Protein AF-0000000086062824 (afdb_homodimer)

InterPro domains:
  IPR055945 Protein of unknown function DUF7523 [PF24367] (2-162)

Radius of gyration: 19.92 Å; Cα contacts (8 Å, |Δi|>4): 754; chains: 2; bounding box: 46×58×42 Å

Foldseek 3Di:
DDLLVVLVVLCVVPVVSVLCLLQVNDPLLVVLVVSCVVVVRDDDSVVSSVSSNVVSVVDHHKFWAAFDKDKDKQAAKDKDAADPVQDPPFPDDDPRITIGNHHQKMKIKIFGRDDPQLQVLLQVQCVVVPWHFPDWDDDDRMTMTITGNVCRVVSRVSSNVSNHTTIDDD/DDLLVVLVVLCVVPVVSVLCLLQVNDPLLVVLVVSCVVVVRDDDSVVSSVSSNVVSVVDHHKFWAAFDKDKDKQAAKDKDAADPVQDPPFPDDDPRITIGNHHQKMKIKIFGRDDPQLQVLLQVQCVVVPWDFPDWDDDDRMTMTITGNVCRVVSRVSSNVSNHTTIDDD

Nearest PDB structures (foldseek):
  3ab2-assembly2_E  TM=5.284E-01  e=1.595E-04  Corynebacterium glutamicum
  3ab2-assembly3_K  TM=5.763E-01  e=4.963E-04  Corynebacterium glutamicum
  3ab4-assembly2_E  TM=5.889E-01  e=4.148E-04  Corynebacterium glutamicum
  3ab2-assembly1_C  TM=5.237E-01  e=3.267E-04  Corynebacterium glutamicum
  3ab4-assembly3_K  TM=5.888E-01  e=1.370E-03  Corynebacterium glutamicum

Structure (mmCIF, N/CA/C/O backbone):
data_AF-0000000086062824-model_v1
#
loop_
_entity.id
_entity.type
_entity.pdbx_description
1 polymer 'Uncharacterized protein'
#
loop_
_atom_site.group_PDB
_atom_site.id
_atom_site.type_symbol
_atom_site.label_atom_id
_atom_site.label_alt_id
_atom_site.label_comp_id
_atom_site.label_asym_id
_atom_site.label_entity_id
_atom_site.label_seq_id
_atom_site.pdbx_PDB_ins_code
_atom_site.Cartn_x
_atom_site.Cartn_y
_atom_site.Cartn_z
_atom_site.occupancy
_atom_site.B_iso_or_equiv
_atom_site.auth_seq_id
_atom_site.auth_comp_id
_atom_site.auth_asym_id
_atom_site.auth_atom_id
_atom_site.pdbx_PDB_model_num
ATOM 1 N N . MET A 1 1 ? 24.969 -7.363 -14.797 1 85.12 1 MET A N 1
ATOM 2 C CA . MET A 1 1 ? 24.141 -8.016 -13.781 1 85.12 1 MET A CA 1
ATOM 3 C C . MET A 1 1 ? 23.703 -9.406 -14.242 1 85.12 1 MET A C 1
ATOM 5 O O . MET A 1 1 ? 23.531 -9.641 -15.438 1 85.12 1 MET A O 1
ATOM 9 N N . SER A 1 2 ? 23.812 -10.273 -13.352 1 91.62 2 SER A N 1
ATOM 10 C CA . SER A 1 2 ? 23.375 -11.617 -13.703 1 91.62 2 SER A CA 1
ATOM 11 C C . SER A 1 2 ? 21.859 -11.68 -13.883 1 91.62 2 SER A C 1
ATOM 13 O O . SER A 1 2 ? 21.141 -10.789 -13.43 1 91.62 2 SER A O 1
ATOM 15 N N . LEU A 1 3 ? 21.406 -12.68 -14.633 1 93.06 3 LEU A N 1
ATOM 16 C CA . LEU A 1 3 ? 19.984 -12.859 -14.852 1 93.06 3 LEU A CA 1
ATOM 17 C C . LEU A 1 3 ? 19.25 -13.039 -13.523 1 93.06 3 LEU A C 1
ATOM 19 O O . LEU A 1 3 ? 18.141 -12.523 -13.352 1 93.06 3 LEU A O 1
ATOM 23 N N . ALA A 1 4 ? 19.891 -13.75 -12.625 1 94.56 4 ALA A N 1
ATOM 24 C CA . ALA A 1 4 ? 19.312 -13.945 -11.297 1 94.56 4 ALA A CA 1
ATOM 25 C C . ALA A 1 4 ? 19.141 -12.609 -10.586 1 94.56 4 ALA A C 1
ATOM 27 O O . ALA A 1 4 ? 18.078 -12.352 -10 1 94.56 4 ALA A O 1
ATOM 28 N N . ALA A 1 5 ? 20.141 -11.758 -10.617 1 95.19 5 ALA A N 1
ATOM 29 C CA . ALA A 1 5 ? 20.094 -10.445 -9.977 1 95.19 5 ALA A CA 1
ATOM 30 C C . ALA A 1 5 ? 19.031 -9.562 -10.625 1 95.19 5 ALA A C 1
ATOM 32 O O . ALA A 1 5 ? 18.281 -8.867 -9.93 1 95.19 5 ALA A O 1
ATOM 33 N N . GLU A 1 6 ? 18.938 -9.633 -11.914 1 95.38 6 GLU A N 1
ATOM 34 C CA . GLU A 1 6 ? 17.938 -8.859 -12.641 1 95.38 6 GLU A CA 1
ATOM 35 C C . GLU A 1 6 ? 16.516 -9.328 -12.297 1 95.38 6 GLU A C 1
ATOM 37 O O . GLU A 1 6 ? 15.609 -8.516 -12.164 1 95.38 6 GLU A O 1
ATOM 42 N N . THR A 1 7 ? 16.359 -10.625 -12.234 1 96.62 7 THR A N 1
ATOM 43 C CA . THR A 1 7 ? 15.07 -11.188 -11.875 1 96.62 7 THR A CA 1
ATOM 44 C C . THR A 1 7 ? 14.648 -10.75 -10.477 1 96.62 7 THR A C 1
ATOM 46 O O . THR A 1 7 ? 13.5 -10.367 -10.258 1 96.62 7 THR A O 1
ATOM 49 N N . ARG A 1 8 ? 15.633 -10.727 -9.539 1 96.56 8 ARG A N 1
ATOM 50 C CA . ARG A 1 8 ? 15.344 -10.297 -8.172 1 96.56 8 ARG A CA 1
ATOM 51 C C . ARG A 1 8 ? 14.898 -8.836 -8.141 1 96.56 8 ARG A C 1
ATOM 53 O O . ARG A 1 8 ? 13.93 -8.492 -7.465 1 96.56 8 ARG A O 1
ATOM 60 N N . GLU A 1 9 ? 15.586 -8.062 -8.883 1 95.62 9 GLU A N 1
ATOM 61 C CA . GLU A 1 9 ? 15.242 -6.645 -8.93 1 95.62 9 GLU A CA 1
ATOM 62 C C . GLU A 1 9 ? 13.867 -6.426 -9.547 1 95.62 9 GLU A C 1
ATOM 64 O O . GLU A 1 9 ? 13.102 -5.57 -9.094 1 95.62 9 GLU A O 1
ATOM 69 N N . ALA A 1 10 ? 13.547 -7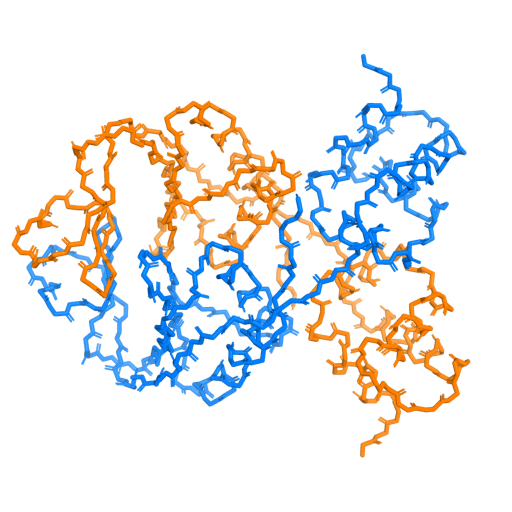.156 -10.562 1 96.25 10 ALA A N 1
ATOM 70 C CA . ALA A 1 10 ? 12.242 -7.059 -11.211 1 96.25 10 ALA A CA 1
ATOM 71 C C . ALA A 1 10 ? 11.117 -7.441 -10.258 1 96.25 10 ALA A C 1
ATOM 73 O O . ALA A 1 10 ? 10.062 -6.805 -10.242 1 96.25 10 ALA A O 1
ATOM 74 N N . VAL A 1 11 ? 11.352 -8.477 -9.469 1 97.44 11 VAL A N 1
ATOM 75 C CA . VAL A 1 11 ? 10.359 -8.922 -8.492 1 97.44 11 VAL A CA 1
ATOM 76 C C . VAL A 1 11 ? 10.172 -7.852 -7.422 1 97.44 11 VAL A C 1
ATOM 78 O O . VAL A 1 11 ? 9.039 -7.5 -7.078 1 97.44 11 VAL A O 1
ATOM 81 N N . LYS A 1 12 ? 11.273 -7.285 -6.91 1 96.31 12 LYS A N 1
ATOM 82 C CA . LYS A 1 12 ? 11.203 -6.281 -5.855 1 96.31 12 LYS A CA 1
ATOM 83 C C . LYS A 1 12 ? 10.453 -5.039 -6.324 1 96.31 12 LYS A C 1
ATOM 85 O O . LYS A 1 12 ? 9.797 -4.367 -5.527 1 96.31 12 LYS A O 1
ATOM 90 N N . ALA A 1 13 ? 10.477 -4.82 -7.609 1 96.38 13 ALA A N 1
ATOM 91 C CA . ALA A 1 13 ? 9.781 -3.67 -8.18 1 96.38 13 ALA A CA 1
ATOM 92 C C . ALA A 1 13 ? 8.289 -3.941 -8.305 1 96.38 13 ALA A C 1
ATOM 94 O O . ALA A 1 13 ? 7.516 -3.051 -8.672 1 96.38 13 ALA A O 1
ATOM 95 N N . ARG A 1 14 ? 7.855 -5.141 -8.039 1 97.25 14 ARG A N 1
ATOM 96 C CA . ARG A 1 14 ? 6.461 -5.566 -8.109 1 97.25 14 ARG A CA 1
ATOM 97 C C . ARG A 1 14 ? 6.027 -6.238 -6.812 1 97.25 14 ARG A C 1
ATOM 99 O O . ARG A 1 14 ? 5.973 -7.465 -6.73 1 97.25 14 ARG A O 1
ATOM 106 N N . PRO A 1 15 ? 5.605 -5.414 -5.859 1 97.19 15 PRO A N 1
ATOM 107 C CA . PRO A 1 15 ? 5.383 -5.918 -4.5 1 97.19 15 PRO A CA 1
ATOM 108 C C . PRO A 1 15 ? 4.406 -7.09 -4.461 1 97.19 15 PRO A C 1
ATOM 110 O O . PRO A 1 15 ? 4.555 -7.996 -3.635 1 97.19 15 PRO A O 1
ATOM 113 N N . PHE A 1 16 ? 3.422 -7.078 -5.312 1 97.81 16 PHE A N 1
ATOM 114 C CA . PHE A 1 16 ? 2.484 -8.195 -5.266 1 97.81 16 PHE A CA 1
ATOM 115 C C . PHE A 1 16 ? 3.18 -9.5 -5.621 1 97.81 16 PHE A C 1
ATOM 117 O O . PHE A 1 16 ? 2.873 -10.547 -5.051 1 97.81 16 PHE A O 1
ATOM 124 N N . LEU A 1 17 ? 4.105 -9.5 -6.594 1 98.31 17 LEU A N 1
ATOM 125 C CA . LEU A 1 17 ? 4.836 -10.703 -6.984 1 98.31 17 LEU A CA 1
ATOM 126 C C . LEU A 1 17 ? 5.789 -11.148 -5.879 1 98.31 17 LEU A C 1
ATOM 128 O O . LEU A 1 17 ? 5.922 -12.344 -5.613 1 98.31 17 LEU A O 1
ATOM 132 N N . PHE A 1 18 ? 6.391 -10.156 -5.23 1 98.38 18 PHE A N 1
ATOM 133 C CA . PHE A 1 18 ? 7.258 -10.406 -4.086 1 98.38 18 PHE A CA 1
ATOM 134 C C . PHE A 1 18 ? 6.504 -11.164 -2.994 1 98.38 18 PHE A C 1
ATOM 136 O O . PHE A 1 18 ? 6.969 -12.203 -2.521 1 98.38 18 PHE A O 1
ATOM 143 N N . ASP A 1 19 ? 5.344 -10.688 -2.635 1 98 19 ASP A N 1
ATOM 144 C CA . ASP A 1 19 ? 4.562 -11.305 -1.57 1 98 19 ASP A CA 1
ATOM 145 C C . ASP A 1 19 ? 3.984 -12.648 -2.02 1 98 19 ASP A C 1
ATOM 147 O O . ASP A 1 19 ? 3.863 -13.578 -1.221 1 98 19 ASP A O 1
ATOM 151 N N . ALA A 1 20 ? 3.607 -12.734 -3.318 1 98.5 20 ALA A N 1
ATOM 152 C CA . ALA A 1 20 ? 3.104 -14 -3.85 1 98.5 20 ALA A CA 1
ATOM 153 C C . ALA A 1 20 ? 4.18 -15.078 -3.809 1 98.5 20 ALA A C 1
ATOM 155 O O . ALA A 1 20 ? 3.889 -16.25 -3.535 1 98.5 20 ALA A O 1
ATOM 156 N N . LEU A 1 21 ? 5.457 -14.688 -4.121 1 98.5 21 LEU A N 1
ATOM 157 C CA . LEU A 1 21 ? 6.57 -15.625 -4 1 98.5 21 LEU A CA 1
ATOM 158 C C . LEU A 1 21 ? 6.738 -16.094 -2.557 1 98.5 21 LEU A C 1
ATOM 160 O O . LEU A 1 21 ? 6.871 -17.281 -2.293 1 98.5 21 LEU A O 1
ATOM 164 N N . ARG A 1 22 ? 6.684 -15.172 -1.648 1 97.69 22 ARG A N 1
ATOM 165 C CA . ARG A 1 22 ? 6.82 -15.5 -0.232 1 97.69 22 ARG A CA 1
ATOM 166 C C . ARG A 1 22 ? 5.73 -16.484 0.209 1 97.69 22 ARG A C 1
ATOM 168 O O . ARG A 1 22 ? 5.977 -17.359 1.041 1 97.69 22 ARG A O 1
ATOM 175 N N . ALA A 1 23 ? 4.516 -16.281 -0.354 1 97.31 23 ALA A N 1
ATOM 176 C CA . ALA A 1 23 ? 3.367 -17.109 0.019 1 97.31 23 ALA A CA 1
ATOM 177 C C . ALA A 1 23 ? 3.424 -18.469 -0.664 1 97.31 23 ALA A C 1
ATOM 179 O O . ALA A 1 23 ? 2.654 -19.375 -0.326 1 97.31 23 ALA A O 1
ATOM 180 N N . GLY A 1 24 ? 4.289 -18.641 -1.692 1 97.62 24 GLY A N 1
ATOM 181 C CA . GLY A 1 24 ? 4.438 -19.906 -2.385 1 97.62 24 GLY A CA 1
ATOM 182 C C . GLY A 1 24 ? 3.295 -20.203 -3.338 1 97.62 24 GLY A C 1
ATOM 183 O O . GLY A 1 24 ? 2.961 -21.359 -3.568 1 97.62 24 GLY A O 1
ATOM 184 N N . VAL A 1 25 ? 2.693 -19.188 -3.881 1 98.31 25 VAL A N 1
ATOM 185 C CA . VAL A 1 25 ? 1.496 -19.422 -4.68 1 98.31 25 VAL A CA 1
ATOM 186 C C . VAL A 1 25 ? 1.78 -19.094 -6.145 1 98.31 25 VAL A C 1
ATOM 188 O O . VAL A 1 25 ? 0.87 -19.109 -6.977 1 98.31 25 VAL A O 1
ATOM 191 N N . VAL A 1 26 ? 3.006 -18.844 -6.566 1 98.75 26 VAL A N 1
ATOM 192 C CA . VAL A 1 26 ? 3.354 -18.391 -7.902 1 98.75 26 VAL A CA 1
ATOM 193 C C . VAL A 1 26 ? 3.588 -19.578 -8.82 1 98.75 26 VAL A C 1
ATOM 195 O O . VAL A 1 26 ? 4.266 -20.531 -8.445 1 98.75 26 VAL A O 1
ATOM 198 N N . ASN A 1 27 ? 2.932 -19.578 -9.969 1 98.75 27 ASN A N 1
ATOM 199 C CA . ASN A 1 27 ? 3.379 -20.359 -11.109 1 98.75 27 ASN A CA 1
ATOM 200 C C . ASN A 1 27 ? 4.617 -19.766 -11.758 1 98.75 27 ASN A C 1
ATOM 202 O O . ASN A 1 27 ? 4.516 -18.797 -12.516 1 98.75 27 ASN A O 1
ATOM 206 N N . HIS A 1 28 ? 5.789 -20.359 -11.508 1 98.5 28 HIS A N 1
ATOM 207 C CA . HIS A 1 28 ? 7.059 -19.734 -11.859 1 98.5 28 HIS A CA 1
ATOM 208 C C . HIS A 1 28 ? 7.199 -19.578 -13.375 1 98.5 28 HIS A C 1
ATOM 210 O O . HIS A 1 28 ? 7.777 -18.609 -13.852 1 98.5 28 HIS A O 1
ATOM 216 N N . SER A 1 29 ? 6.688 -20.547 -14.141 1 98.06 29 SER A N 1
ATOM 217 C CA . SER A 1 29 ? 6.75 -20.438 -15.594 1 98.06 29 SER A CA 1
ATOM 218 C C . SER A 1 29 ? 5.891 -19.281 -16.094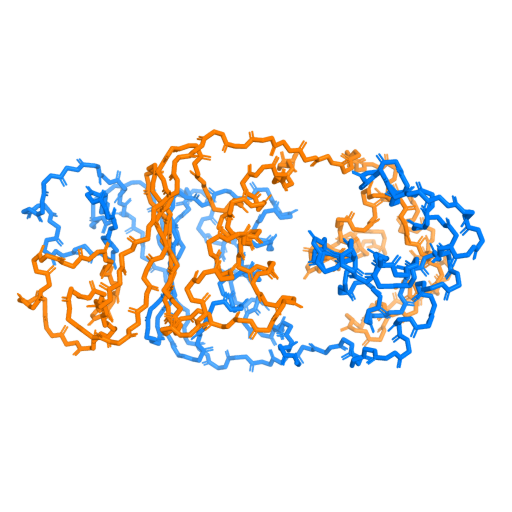 1 98.06 29 SER A C 1
ATOM 220 O O . SER A 1 29 ? 6.324 -18.5 -16.953 1 98.06 29 SER A O 1
ATOM 222 N N . ALA A 1 30 ? 4.695 -19.188 -15.586 1 97.81 30 ALA A N 1
ATOM 223 C CA . ALA A 1 30 ? 3.812 -18.094 -15.969 1 97.81 30 ALA A CA 1
ATOM 224 C C . ALA A 1 30 ? 4.395 -16.75 -15.547 1 97.81 30 ALA A C 1
ATOM 226 O O . ALA A 1 30 ? 4.324 -15.766 -16.297 1 97.81 30 ALA A O 1
ATOM 227 N N . ALA A 1 31 ? 4.969 -16.703 -14.352 1 98.12 31 ALA A N 1
ATOM 228 C CA . ALA A 1 31 ? 5.574 -15.477 -13.836 1 98.12 31 ALA A CA 1
ATOM 229 C C . ALA A 1 31 ? 6.758 -15.047 -14.695 1 98.12 31 ALA A C 1
ATOM 231 O O . ALA A 1 31 ? 6.949 -13.852 -14.945 1 98.12 31 ALA A O 1
ATOM 232 N N . ALA A 1 32 ? 7.539 -16 -15.117 1 98 32 ALA A N 1
ATOM 233 C CA . ALA A 1 32 ? 8.664 -15.688 -16 1 98 32 ALA A CA 1
ATOM 234 C C . ALA A 1 32 ? 8.188 -15.023 -17.281 1 98 32 ALA A C 1
ATOM 236 O O . ALA A 1 32 ? 8.703 -13.977 -17.688 1 98 32 ALA A O 1
ATOM 237 N N . ALA A 1 33 ? 7.18 -15.625 -17.922 1 97 33 ALA A N 1
ATOM 238 C CA . ALA A 1 33 ? 6.621 -15.062 -19.141 1 97 33 ALA A CA 1
ATOM 239 C C . ALA A 1 33 ? 6.07 -13.664 -18.906 1 97 33 ALA A C 1
ATOM 241 O O . ALA A 1 33 ? 6.297 -12.758 -19.719 1 97 33 ALA A O 1
ATOM 242 N N . TRP A 1 34 ? 5.438 -13.508 -17.828 1 96.25 34 TRP A N 1
ATOM 243 C CA . TRP A 1 34 ? 4.84 -12.227 -17.469 1 96.25 34 TRP A CA 1
ATOM 244 C C . TRP A 1 34 ? 5.914 -11.164 -17.281 1 96.25 34 TRP A C 1
ATOM 246 O O . TRP A 1 34 ? 5.777 -10.031 -17.75 1 96.25 34 TRP A O 1
ATOM 256 N N . LEU A 1 35 ? 6.973 -11.508 -16.578 1 96.19 35 LEU A N 1
ATOM 257 C CA . LEU A 1 35 ? 8.055 -10.578 -16.281 1 96.19 35 LEU A CA 1
ATOM 258 C C . LEU A 1 35 ? 8.766 -10.156 -17.562 1 96.19 35 LEU A C 1
ATOM 260 O O . LEU A 1 35 ? 9.18 -9 -17.703 1 96.19 35 LEU A O 1
ATOM 264 N N . VAL A 1 36 ? 8.961 -11.094 -18.422 1 94.88 36 VAL A N 1
ATOM 265 C CA . VAL A 1 36 ? 9.602 -10.758 -19.688 1 94.88 36 VAL A CA 1
ATOM 266 C C . VAL A 1 36 ? 8.789 -9.688 -20.422 1 94.88 36 VAL A C 1
ATOM 268 O O . VAL A 1 36 ? 9.352 -8.727 -20.938 1 94.88 36 VAL A O 1
ATOM 271 N N . ASP A 1 37 ? 7.531 -9.828 -20.422 1 91.56 37 ASP A N 1
ATOM 272 C CA . ASP A 1 37 ? 6.652 -8.875 -21.094 1 91.56 37 ASP A CA 1
ATOM 273 C C . ASP A 1 37 ? 6.578 -7.555 -20.328 1 91.56 37 ASP A C 1
ATOM 275 O O . ASP A 1 37 ? 6.637 -6.48 -20.938 1 91.56 37 ASP A O 1
ATOM 279 N N . ASP A 1 38 ? 6.551 -7.598 -19.031 1 89 38 ASP A N 1
ATOM 280 C CA . ASP A 1 38 ? 6.301 -6.43 -18.188 1 89 38 ASP A CA 1
ATOM 281 C C . ASP A 1 38 ? 7.59 -5.648 -17.938 1 89 38 ASP A C 1
ATOM 283 O O . ASP A 1 38 ? 7.578 -4.414 -17.922 1 89 38 ASP A O 1
ATOM 287 N N . ALA A 1 39 ? 8.602 -6.301 -17.609 1 85.31 39 ALA A N 1
ATOM 288 C CA . ALA A 1 39 ? 9.844 -5.656 -17.188 1 85.31 39 ALA A CA 1
ATOM 289 C C . ALA A 1 39 ? 10.883 -5.695 -18.312 1 85.31 39 ALA A C 1
ATOM 291 O O . ALA A 1 39 ? 12.008 -5.234 -18.141 1 85.31 39 ALA A O 1
ATOM 292 N N . ASP A 1 40 ? 10.562 -6.238 -19.406 1 83.25 40 ASP A N 1
ATOM 293 C CA . ASP A 1 40 ? 11.484 -6.379 -20.531 1 83.25 40 ASP A CA 1
ATOM 294 C C . ASP A 1 40 ? 12.758 -7.098 -20.109 1 83.25 40 ASP A C 1
ATOM 296 O O . ASP A 1 40 ? 13.867 -6.633 -20.406 1 83.25 40 ASP A O 1
ATOM 300 N N . LEU A 1 41 ? 12.469 -8.086 -19.266 1 87.44 41 LEU A N 1
ATOM 301 C CA . LEU A 1 41 ? 13.602 -8.906 -18.844 1 87.44 41 LEU A CA 1
ATOM 302 C C . LEU A 1 41 ? 14.148 -9.711 -20.031 1 87.44 41 LEU A C 1
ATOM 304 O O . LEU A 1 41 ? 13.375 -10.266 -20.812 1 87.44 41 LEU A O 1
ATOM 308 N N . GLY A 1 42 ? 15.359 -9.617 -20.328 1 82.19 42 GLY A N 1
ATOM 309 C CA . GLY A 1 42 ? 16 -10.453 -21.328 1 82.19 42 GLY A CA 1
ATOM 310 C C . GLY A 1 42 ? 16.344 -11.844 -20.828 1 82.19 42 GLY A C 1
ATOM 311 O O . GLY A 1 42 ? 16.359 -12.086 -19.609 1 82.19 42 GLY A O 1
ATOM 312 N N . GLY A 1 43 ? 16.328 -12.797 -21.812 1 80.88 43 GLY A N 1
ATOM 313 C CA . GLY A 1 43 ? 16.797 -14.117 -21.422 1 80.88 43 GLY A CA 1
ATOM 314 C C . GLY A 1 43 ? 15.773 -15.211 -21.688 1 80.88 43 GLY A C 1
ATOM 315 O O . GLY A 1 43 ? 14.664 -14.938 -22.141 1 80.88 43 GLY A O 1
ATOM 316 N N . ASP A 1 44 ? 16.219 -16.375 -21.344 1 92.19 44 ASP A N 1
ATOM 317 C CA . ASP A 1 44 ? 15.469 -17.609 -21.5 1 92.19 44 ASP A CA 1
ATOM 318 C C . ASP A 1 44 ? 14.422 -17.766 -20.406 1 92.19 44 ASP A C 1
ATOM 320 O O . ASP A 1 44 ? 14.719 -17.578 -19.219 1 92.19 44 ASP A O 1
ATOM 324 N N . LEU A 1 45 ? 13.141 -18.078 -20.781 1 95.44 45 LEU A N 1
ATOM 325 C CA . LEU A 1 45 ? 12.031 -18.219 -19.844 1 95.44 45 LEU A CA 1
ATOM 326 C C . LEU A 1 45 ? 12.359 -19.25 -18.766 1 95.44 45 LEU A C 1
ATOM 328 O O . LEU A 1 45 ? 12.031 -19.047 -17.594 1 95.44 45 LEU A O 1
ATOM 332 N N . ASP A 1 46 ? 13.016 -20.25 -19.156 1 96.69 46 ASP A N 1
ATOM 333 C CA . ASP A 1 46 ? 13.344 -21.312 -18.203 1 96.69 46 ASP A CA 1
ATOM 334 C C . ASP A 1 46 ? 14.352 -20.812 -17.172 1 96.69 46 ASP A C 1
ATOM 336 O O . ASP A 1 46 ? 14.281 -21.188 -16 1 96.69 46 ASP A O 1
ATOM 340 N N . ALA A 1 47 ? 15.266 -20.031 -17.609 1 96.69 47 ALA A N 1
ATOM 341 C CA . ALA A 1 47 ? 16.266 -19.484 -16.703 1 96.69 47 ALA A CA 1
ATOM 342 C C . ALA A 1 47 ? 15.633 -18.5 -15.719 1 96.69 47 ALA A C 1
ATOM 344 O O . ALA A 1 47 ? 15.977 -18.5 -14.531 1 96.69 47 ALA A O 1
ATOM 345 N N . ILE A 1 48 ? 14.719 -17.719 -16.234 1 97.62 48 ILE A N 1
ATOM 346 C CA . ILE A 1 48 ? 14.016 -16.781 -15.367 1 97.62 48 ILE A CA 1
ATOM 347 C C . ILE A 1 48 ? 13.156 -17.547 -14.359 1 97.62 48 ILE A C 1
ATOM 349 O O . ILE A 1 48 ? 13.148 -17.203 -13.172 1 97.62 48 ILE A O 1
ATOM 353 N N . ALA A 1 49 ? 12.461 -18.562 -14.812 1 98.25 49 ALA A N 1
ATOM 354 C CA . ALA A 1 49 ? 11.648 -19.375 -13.914 1 98.25 49 ALA A CA 1
ATOM 355 C C . ALA A 1 49 ? 12.508 -20.016 -12.828 1 98.25 49 ALA A C 1
ATOM 357 O O . ALA A 1 49 ? 12.117 -20.062 -11.656 1 98.25 49 ALA A O 1
ATOM 358 N N . THR A 1 50 ? 13.664 -20.5 -13.195 1 97.75 50 THR A N 1
ATOM 359 C CA . THR A 1 50 ? 14.594 -21.094 -12.234 1 97.75 50 THR A CA 1
ATOM 360 C C . THR A 1 50 ? 15.062 -20.047 -11.227 1 97.75 50 THR A C 1
ATOM 362 O O . THR A 1 50 ? 15.141 -20.312 -10.031 1 97.75 50 THR A O 1
ATOM 365 N N . ALA A 1 51 ? 15.344 -18.859 -11.758 1 97.69 51 ALA A N 1
ATOM 366 C CA . ALA A 1 51 ? 15.758 -17.766 -10.883 1 97.69 51 ALA A CA 1
ATOM 367 C C . ALA A 1 51 ? 14.648 -17.406 -9.898 1 97.69 51 ALA A C 1
ATOM 369 O O . ALA A 1 51 ? 14.922 -17.156 -8.719 1 97.69 51 ALA A O 1
ATOM 370 N N . LEU A 1 52 ? 13.422 -17.438 -10.312 1 98.5 52 LEU A N 1
ATOM 371 C CA . LEU A 1 52 ? 12.281 -17.156 -9.445 1 98.5 52 LEU A CA 1
ATOM 372 C C . LEU A 1 52 ? 12.148 -18.219 -8.359 1 98.5 52 LEU A C 1
ATOM 374 O O . LEU A 1 52 ? 11.914 -17.891 -7.195 1 98.5 52 LEU A O 1
ATOM 378 N N . ARG A 1 53 ? 12.297 -19.438 -8.727 1 98.12 53 ARG A N 1
ATOM 379 C CA . ARG A 1 53 ? 12.219 -20.531 -7.762 1 98.12 53 ARG A CA 1
ATOM 380 C C . ARG A 1 53 ? 13.289 -20.406 -6.688 1 98.12 53 ARG A C 1
ATOM 382 O O . ARG A 1 53 ? 13.008 -20.531 -5.496 1 98.12 53 ARG A O 1
ATOM 389 N N . ARG A 1 54 ? 14.469 -20.094 -7.109 1 98 54 ARG A N 1
ATOM 390 C CA . ARG A 1 54 ? 15.578 -19.922 -6.172 1 98 54 ARG A CA 1
ATOM 391 C C . ARG A 1 54 ? 15.352 -18.719 -5.27 1 98 54 ARG A C 1
ATOM 393 O O . ARG A 1 54 ? 15.633 -18.781 -4.07 1 98 54 ARG A O 1
ATOM 400 N N . PHE A 1 55 ? 14.875 -17.719 -5.859 1 98.31 55 PHE A N 1
ATOM 401 C CA . PHE A 1 55 ? 14.625 -16.531 -5.059 1 98.31 55 PHE A CA 1
ATOM 402 C C . PHE A 1 55 ? 13.57 -16.797 -3.996 1 98.31 55 PHE A C 1
ATOM 404 O O . PHE A 1 55 ? 13.711 -16.375 -2.85 1 98.31 55 PHE A O 1
ATOM 411 N N . ARG A 1 56 ? 12.547 -17.5 -4.395 1 98 56 ARG A N 1
ATOM 412 C CA . ARG A 1 56 ? 11.492 -17.859 -3.451 1 98 56 ARG A CA 1
ATOM 413 C C . ARG A 1 56 ? 12.07 -18.562 -2.227 1 98 56 ARG A C 1
ATOM 415 O O . ARG A 1 56 ? 11.68 -18.281 -1.095 1 98 56 ARG A O 1
ATOM 422 N N . GLU A 1 57 ? 12.992 -19.375 -2.4 1 96.94 57 GLU A N 1
ATOM 423 C CA . GLU A 1 57 ? 13.602 -20.141 -1.318 1 96.94 57 GLU A CA 1
ATOM 424 C C . GLU A 1 57 ? 14.391 -19.234 -0.373 1 96.94 57 GLU A C 1
ATOM 426 O O . GLU A 1 57 ? 14.586 -19.578 0.795 1 96.94 57 GLU A O 1
ATOM 431 N N . ASP A 1 58 ? 14.852 -18.141 -0.887 1 96.12 58 ASP A N 1
ATOM 432 C CA . ASP A 1 58 ? 15.656 -17.203 -0.097 1 96.12 58 ASP A CA 1
ATOM 433 C C . ASP A 1 58 ? 14.773 -16.25 0.693 1 96.12 58 ASP A C 1
ATOM 435 O O . ASP A 1 58 ? 15.25 -15.555 1.593 1 96.12 58 ASP A O 1
ATOM 439 N N . LEU A 1 59 ? 13.516 -16.188 0.435 1 96.69 59 LEU A N 1
ATOM 440 C CA . LEU A 1 59 ? 12.625 -15.219 1.059 1 96.69 59 LEU A CA 1
ATOM 441 C C . LEU A 1 59 ? 11.984 -15.789 2.322 1 96.69 59 LEU A C 1
ATOM 443 O O . LEU A 1 59 ? 11.672 -16.984 2.375 1 96.69 59 LEU A O 1
ATOM 447 N N . PRO A 1 60 ? 11.836 -14.883 3.34 1 94.62 60 PRO A N 1
ATOM 448 C CA . PRO A 1 60 ? 11.047 -15.344 4.484 1 94.62 60 PRO A CA 1
ATOM 449 C C . PRO A 1 60 ? 9.602 -15.664 4.113 1 94.62 60 PRO A C 1
ATOM 451 O O . PRO A 1 60 ? 9.008 -14.977 3.275 1 94.62 60 PRO A O 1
ATOM 454 N N . THR A 1 61 ? 9.031 -16.656 4.762 1 94.31 61 THR A N 1
ATOM 455 C CA . THR A 1 61 ? 7.641 -17.031 4.516 1 94.31 61 THR A CA 1
ATOM 456 C C . THR A 1 61 ? 6.699 -15.867 4.793 1 94.31 61 THR A C 1
ATOM 458 O O . THR A 1 61 ? 6.891 -15.125 5.766 1 94.31 61 THR A O 1
ATOM 461 N N . TYR A 1 62 ? 5.672 -15.758 3.98 1 95.25 62 TYR A N 1
ATOM 462 C CA . TYR A 1 62 ? 4.656 -14.734 4.188 1 95.25 62 TYR A CA 1
ATOM 463 C C . TYR A 1 62 ? 3.924 -14.945 5.504 1 95.25 62 TYR A C 1
ATOM 465 O O . TYR A 1 62 ? 3.506 -16.062 5.816 1 95.25 62 TYR A O 1
ATOM 473 N N . ALA A 1 63 ? 3.885 -13.914 6.262 1 94.06 63 ALA A N 1
ATOM 474 C CA . ALA A 1 63 ? 3.158 -13.945 7.531 1 94.06 63 ALA A CA 1
ATOM 475 C C . ALA A 1 63 ? 2.51 -12.594 7.82 1 94.06 63 ALA A C 1
ATOM 477 O O . ALA A 1 63 ? 2.936 -11.562 7.289 1 94.06 63 ALA A O 1
ATOM 478 N N . THR A 1 64 ? 1.46 -12.672 8.547 1 93.31 64 THR A N 1
ATOM 479 C CA . THR A 1 64 ? 0.791 -11.461 9.008 1 93.31 64 THR A CA 1
ATOM 480 C C . THR A 1 64 ? 0.782 -11.391 10.539 1 93.31 64 THR A C 1
ATOM 482 O O . THR A 1 64 ? 0.947 -12.414 11.203 1 93.31 64 THR A O 1
ATOM 485 N N . ALA A 1 65 ? 0.728 -10.219 10.992 1 93.5 65 ALA A N 1
ATOM 486 C CA . ALA A 1 65 ? 0.619 -9.992 12.438 1 93.5 65 ALA A CA 1
ATOM 487 C C . ALA A 1 65 ? -0.462 -8.961 12.75 1 93.5 65 ALA A C 1
ATOM 489 O O . ALA A 1 65 ? -0.777 -8.109 11.914 1 93.5 65 ALA A O 1
ATOM 490 N N . GLU A 1 66 ? -0.997 -9.156 13.984 1 95.88 66 GLU A N 1
ATOM 491 C CA . GLU A 1 66 ? -1.951 -8.172 14.484 1 95.88 66 GLU A CA 1
ATOM 492 C C . GLU A 1 66 ? -1.244 -6.898 14.938 1 95.88 66 GLU A C 1
ATOM 494 O O . GLU A 1 66 ? -0.179 -6.961 15.562 1 95.88 66 GLU A O 1
ATOM 499 N N . ARG A 1 67 ? -1.796 -5.812 14.609 1 96.69 67 ARG A N 1
ATOM 500 C CA . ARG A 1 67 ? -1.347 -4.508 15.078 1 96.69 67 ARG A CA 1
ATOM 501 C C . ARG A 1 67 ? -2.35 -3.902 16.062 1 96.69 67 ARG A C 1
ATOM 503 O O . ARG A 1 67 ? -3.402 -3.408 15.648 1 96.69 67 ARG A O 1
ATOM 510 N N . PRO A 1 68 ? -2.01 -3.949 17.297 1 97.81 68 PRO A N 1
ATOM 511 C CA . PRO A 1 68 ? -2.93 -3.352 18.266 1 97.81 68 PRO A CA 1
ATOM 512 C C . PRO A 1 68 ? -3.143 -1.856 18.031 1 97.81 68 PRO A C 1
ATOM 514 O O . PRO A 1 68 ? -2.205 -1.066 18.172 1 97.81 68 PRO A O 1
ATOM 517 N N . ALA A 1 69 ? -4.324 -1.504 17.688 1 98.06 69 ALA A N 1
ATOM 518 C CA . ALA A 1 69 ? -4.711 -0.117 17.438 1 98.06 69 ALA A CA 1
ATOM 519 C C . ALA A 1 69 ? -6.215 0.075 17.641 1 98.06 69 ALA A C 1
ATOM 521 O O . ALA A 1 69 ? -6.996 -0.854 17.422 1 98.06 69 ALA A O 1
ATOM 522 N N . SER A 1 70 ? -6.578 1.238 18.094 1 98.12 70 SER A N 1
ATOM 523 C CA . SER A 1 70 ? -7.98 1.627 18.188 1 98.12 70 SER A CA 1
ATOM 524 C C . SER A 1 70 ? -8.43 2.371 16.938 1 98.12 70 SER A C 1
ATOM 526 O O . SER A 1 70 ? -7.711 3.236 16.438 1 98.12 70 SER A O 1
ATOM 528 N N . VAL A 1 71 ? -9.609 2.01 16.406 1 98.44 71 VAL A N 1
ATOM 529 C CA . VAL A 1 71 ? -10.125 2.623 15.188 1 98.44 71 VAL A CA 1
ATOM 530 C C . VAL A 1 71 ? -11.383 3.428 15.5 1 98.44 71 VAL A C 1
ATOM 532 O O . VAL A 1 71 ? -12.266 2.957 16.219 1 98.44 71 VAL A O 1
ATOM 535 N N . SER A 1 72 ? -11.414 4.609 15.008 1 97.62 72 SER A N 1
ATOM 536 C CA . SER A 1 72 ? -12.586 5.465 15.172 1 97.62 72 SER A CA 1
ATOM 537 C C . SER A 1 72 ? -12.953 6.156 13.867 1 97.62 72 SER A C 1
ATOM 539 O O . SER A 1 72 ? -12.164 6.16 12.914 1 97.62 72 SER A O 1
ATOM 541 N N . MET A 1 73 ? -14.133 6.617 13.836 1 97.19 73 MET A N 1
ATOM 542 C CA . MET A 1 73 ? -14.633 7.32 12.656 1 97.19 73 MET A CA 1
ATOM 543 C C . MET A 1 73 ? -15.039 8.75 13 1 97.19 73 MET A C 1
ATOM 545 O O . MET A 1 73 ? -15.609 9 14.062 1 97.19 73 MET A O 1
ATOM 549 N N . ARG A 1 74 ? -14.648 9.641 12.188 1 95.62 74 ARG A N 1
ATOM 550 C CA . ARG A 1 74 ? -15.078 11.031 12.258 1 95.62 74 ARG A CA 1
ATOM 551 C C . ARG A 1 74 ? -15.805 11.445 10.984 1 95.62 74 ARG A C 1
ATOM 553 O O . ARG A 1 74 ? -15.18 11.672 9.953 1 95.62 74 ARG A O 1
ATOM 560 N N . SER A 1 75 ? -17.109 11.617 11.102 1 95.81 75 SER A N 1
ATOM 561 C CA . SER A 1 75 ? -17.906 12.023 9.945 1 95.81 75 SER A CA 1
ATOM 562 C C . SER A 1 75 ? -17.922 13.539 9.789 1 95.81 75 SER A C 1
ATOM 564 O O . SER A 1 75 ? -17.641 14.273 10.734 1 95.81 75 SER A O 1
ATOM 566 N N . GLY A 1 76 ? -18.188 13.984 8.633 1 95.69 76 GLY A N 1
ATOM 567 C CA . GLY A 1 76 ? -18.375 15.406 8.375 1 95.69 76 GLY A CA 1
ATOM 568 C C . GLY A 1 76 ? -17.062 16.141 8.188 1 95.69 76 GLY A C 1
ATOM 569 O O . GLY A 1 76 ? -16.938 17.312 8.586 1 95.69 76 GLY A O 1
ATOM 570 N N . VAL A 1 77 ? -16.094 15.398 7.699 1 95.94 77 VAL A N 1
ATOM 571 C CA . VAL A 1 77 ? -14.82 16.062 7.422 1 95.94 77 VAL A CA 1
ATOM 572 C C . VAL A 1 77 ? -14.75 16.438 5.941 1 95.94 77 VAL A C 1
ATOM 574 O O . VAL A 1 77 ? -15.547 15.961 5.133 1 95.94 77 VAL A O 1
ATOM 577 N N . GLY A 1 78 ? -13.867 17.344 5.633 1 95 78 GLY A N 1
ATOM 578 C CA . GLY A 1 78 ? -13.656 17.766 4.254 1 95 78 GLY A CA 1
ATOM 579 C C . GLY A 1 78 ? -12.195 17.969 3.908 1 95 78 GLY A C 1
ATOM 580 O O . GLY A 1 78 ? -11.383 18.266 4.785 1 95 78 GLY A O 1
ATOM 581 N N . VAL A 1 79 ? -11.828 17.719 2.662 1 95.25 79 VAL A N 1
ATOM 582 C CA . VAL A 1 79 ? -10.492 18 2.146 1 95.25 79 VAL A CA 1
ATOM 583 C C . VAL A 1 79 ? -10.484 19.344 1.439 1 95.25 79 VAL A C 1
ATOM 585 O O . VAL A 1 79 ? -11.211 19.547 0.464 1 95.25 79 VAL A O 1
ATOM 588 N N . VAL A 1 80 ? -9.695 20.219 1.939 1 93.5 80 VAL A N 1
ATOM 589 C CA . VAL A 1 80 ? -9.703 21.562 1.377 1 93.5 80 VAL A CA 1
ATOM 590 C C . VAL A 1 80 ? -8.273 21.984 1.032 1 93.5 80 VAL A C 1
ATOM 592 O O . VAL A 1 80 ? -7.32 21.578 1.701 1 93.5 80 VAL A O 1
ATOM 595 N N . GLU A 1 81 ? -8.188 22.672 -0.065 1 88.94 81 GLU A N 1
ATOM 596 C CA . GLU A 1 81 ? -6.922 23.297 -0.435 1 88.94 81 GLU A CA 1
ATOM 597 C C . GLU A 1 81 ? -6.863 24.75 0.033 1 88.94 81 GLU A C 1
ATOM 599 O O . GLU A 1 81 ? -7.867 25.453 -0.025 1 88.94 81 GLU A O 1
ATOM 604 N N . GLY A 1 82 ? -5.723 25.141 0.592 1 74.88 82 GLY A N 1
ATOM 605 C CA . GLY A 1 82 ? -5.613 26.562 0.886 1 74.88 82 GLY A CA 1
ATOM 606 C C . GLY A 1 82 ? -4.738 26.859 2.09 1 74.88 82 GLY A C 1
ATOM 607 O O . GLY A 1 82 ? -4.125 25.953 2.654 1 74.88 82 GLY A O 1
ATOM 608 N N . PRO A 1 83 ? -4.629 28.094 2.377 1 63.44 83 PRO A N 1
ATOM 609 C CA . PRO A 1 83 ? -3.703 28.625 3.383 1 63.44 83 PRO A CA 1
ATOM 610 C C . PRO A 1 83 ? -3.924 28.016 4.766 1 63.44 83 PRO A C 1
ATOM 612 O O . PRO A 1 83 ? -5.012 27.5 5.055 1 63.44 83 PRO A O 1
ATOM 615 N N . ALA A 1 84 ? -2.789 27.891 5.457 1 59.19 84 ALA A N 1
ATOM 616 C CA . ALA A 1 84 ? -2.572 27.281 6.77 1 59.19 84 ALA A CA 1
ATOM 617 C C . ALA A 1 84 ? -3.672 27.688 7.746 1 59.19 84 ALA A C 1
ATOM 619 O O . ALA A 1 84 ? -4.074 26.891 8.602 1 59.19 84 ALA A O 1
ATOM 620 N N . GLU A 1 85 ? -4.082 28.906 7.672 1 56.94 85 GLU A N 1
ATOM 621 C CA . GLU A 1 85 ? -4.992 29.406 8.695 1 56.94 85 GLU A CA 1
ATOM 622 C C . GLU A 1 85 ? -6.203 28.5 8.852 1 56.94 85 GLU A C 1
ATOM 624 O O . GLU A 1 85 ? -6.762 28.375 9.945 1 56.94 85 GLU A O 1
ATOM 629 N N . HIS A 1 86 ? -6.633 27.891 7.789 1 54.25 86 HIS A N 1
ATOM 630 C CA . HIS A 1 86 ? -7.863 27.109 7.82 1 54.25 86 HIS A CA 1
ATOM 631 C C . HIS A 1 86 ? -7.648 25.766 8.508 1 54.25 86 HIS A C 1
ATOM 633 O O . HIS A 1 86 ? -8.609 25.031 8.781 1 54.25 86 HIS A O 1
ATOM 639 N N . GLY A 1 87 ? -6.434 25.672 9.07 1 59.56 87 GLY A N 1
ATOM 640 C CA . GLY A 1 87 ? -6.281 24.25 9.359 1 59.56 87 GLY A CA 1
ATOM 641 C C . GLY A 1 87 ? -5.797 23.969 10.773 1 59.56 87 GLY A C 1
ATOM 642 O O . GLY A 1 87 ? -5.059 23.016 11 1 59.56 87 GLY A O 1
ATOM 643 N N . ALA A 1 88 ? -6.141 25 11.664 1 67.81 88 ALA A N 1
ATOM 644 C CA . ALA A 1 88 ? -5.68 24.766 13.031 1 67.81 88 ALA A CA 1
ATOM 645 C C . ALA A 1 88 ? -6.246 23.469 13.594 1 67.81 88 ALA A C 1
ATOM 647 O O . ALA A 1 88 ? -5.547 22.734 14.297 1 67.81 88 ALA A O 1
ATOM 648 N N . ASP A 1 89 ? -7.391 23.172 13.188 1 81.25 89 ASP A N 1
ATOM 649 C CA . ASP A 1 89 ? -8.047 21.984 13.727 1 81.25 89 ASP A CA 1
ATOM 650 C C . ASP A 1 89 ? -8.055 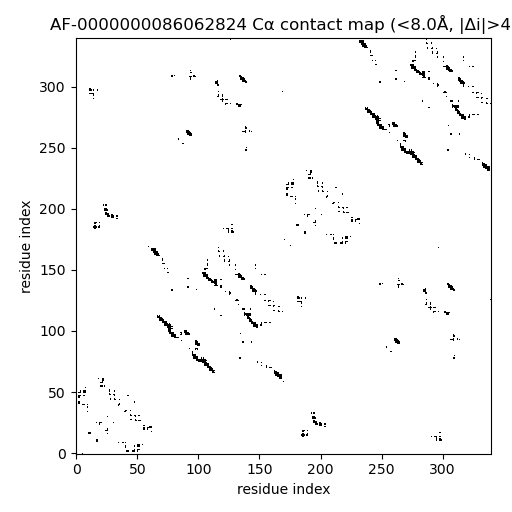20.844 12.703 1 81.25 89 ASP A C 1
ATOM 652 O O . ASP A 1 89 ? -8.867 19.922 12.797 1 81.25 89 ASP A O 1
ATOM 656 N N . ALA A 1 90 ? -7.16 20.938 11.844 1 89.69 90 ALA A N 1
ATOM 657 C CA . ALA A 1 90 ? -7.145 19.938 10.781 1 89.69 90 ALA A CA 1
ATOM 658 C C . ALA A 1 90 ? -6.648 18.578 11.297 1 89.69 90 ALA A C 1
ATOM 660 O O . ALA A 1 90 ? -5.707 18.531 12.094 1 89.69 90 ALA A O 1
ATOM 661 N N . LEU A 1 91 ? -7.309 17.578 10.883 1 92.81 91 LEU A N 1
ATOM 662 C CA . LEU A 1 91 ? -6.91 16.219 11.211 1 92.81 91 LEU A CA 1
ATOM 663 C C . LEU A 1 91 ? -5.609 15.844 10.508 1 92.81 91 LEU A C 1
ATOM 665 O O . LEU A 1 91 ? -4.762 15.156 11.078 1 92.81 91 LEU A O 1
ATOM 669 N N . LEU A 1 92 ? -5.457 16.328 9.328 1 94.44 92 LEU A N 1
ATOM 670 C CA . LEU A 1 92 ? -4.312 16.125 8.453 1 94.44 92 LEU A CA 1
ATOM 671 C C . LEU A 1 92 ? -4.004 17.375 7.645 1 94.44 92 LEU A C 1
ATOM 673 O O . LEU A 1 92 ? -4.918 18.047 7.168 1 94.44 92 LEU A O 1
ATOM 677 N N . ARG A 1 93 ? -2.77 17.719 7.613 1 94.5 93 ARG A N 1
ATOM 678 C CA . ARG A 1 93 ? -2.283 18.766 6.723 1 94.5 93 ARG A CA 1
ATOM 679 C C . ARG A 1 93 ? -1.072 18.297 5.926 1 94.5 93 ARG A C 1
ATOM 681 O O . ARG A 1 93 ? -0.151 17.703 6.488 1 94.5 93 ARG A O 1
ATOM 688 N N . LEU A 1 94 ? -1.103 18.516 4.664 1 94.69 94 LEU A N 1
ATOM 689 C CA . LEU A 1 94 ? -0.016 18.125 3.773 1 94.69 94 LEU A CA 1
ATOM 690 C C . LEU A 1 94 ? 0.061 19.062 2.57 1 94.69 94 LEU A C 1
ATOM 692 O O . LEU A 1 94 ? -0.882 19.141 1.78 1 94.69 94 LEU A O 1
ATOM 696 N N . SER A 1 95 ? 1.219 19.719 2.463 1 89.5 95 SER A N 1
ATOM 697 C CA . SER A 1 95 ? 1.557 20.531 1.304 1 89.5 95 SER A CA 1
ATOM 698 C C . SER A 1 95 ? 0.403 21.453 0.923 1 89.5 95 SER A C 1
ATOM 700 O O . SER A 1 95 ? -0.006 21.5 -0.239 1 89.5 95 SER A O 1
ATOM 702 N N . GLY A 1 96 ? -0.192 22.094 1.858 1 88.06 96 GLY A N 1
ATOM 703 C CA . GLY A 1 96 ? -1.215 23.094 1.604 1 88.06 96 GLY A CA 1
ATOM 704 C C . GLY A 1 96 ? -2.619 22.531 1.58 1 88.06 96 GLY A C 1
ATOM 705 O O . GLY A 1 96 ? -3.598 23.266 1.469 1 88.06 96 GLY A O 1
ATOM 706 N N . THR A 1 97 ? -2.775 21.281 1.605 1 94.12 97 THR A N 1
ATOM 707 C CA . THR A 1 97 ? -4.078 20.625 1.689 1 94.12 97 THR A CA 1
ATOM 708 C C . THR A 1 97 ? -4.371 20.188 3.121 1 94.12 97 THR A C 1
ATOM 710 O O . THR A 1 97 ? -3.473 19.734 3.832 1 94.12 97 THR A O 1
ATOM 713 N N . ALA A 1 98 ? -5.637 20.328 3.537 1 94.56 98 ALA A N 1
ATOM 714 C CA . ALA A 1 98 ? -5.988 19.984 4.91 1 94.56 98 ALA A CA 1
ATOM 715 C C . ALA A 1 98 ? -7.285 19.188 4.961 1 94.56 98 ALA A C 1
ATOM 717 O O . ALA A 1 98 ? -8.18 19.391 4.133 1 94.56 98 ALA A O 1
ATOM 718 N N . VAL A 1 99 ? -7.359 18.266 5.875 1 95.81 99 VAL A N 1
ATOM 719 C CA . VAL A 1 99 ? -8.609 17.625 6.254 1 95.81 99 VAL A CA 1
ATOM 720 C C . VAL A 1 99 ? -9.227 18.344 7.445 1 95.81 99 VAL A C 1
ATOM 722 O O . VAL A 1 99 ? -8.703 18.281 8.562 1 95.81 99 VAL A O 1
ATOM 725 N N . VAL A 1 100 ? -10.336 18.969 7.188 1 93.75 100 VAL A N 1
ATOM 726 C CA . VAL A 1 100 ? -10.938 19.859 8.18 1 93.75 100 VAL A CA 1
ATOM 727 C C . VAL A 1 100 ? -12.266 19.266 8.656 1 93.75 100 VAL A C 1
ATOM 729 O O . VAL A 1 100 ? -12.836 18.406 8 1 93.75 100 VAL A O 1
ATOM 732 N N . PRO A 1 101 ? -12.758 19.688 9.859 1 92.38 101 PRO A N 1
ATOM 733 C CA . PRO A 1 101 ? -13.977 19.109 10.445 1 92.38 101 PRO A CA 1
ATOM 734 C C . PRO A 1 101 ? -15.25 19.625 9.773 1 92.38 101 PRO A C 1
ATOM 736 O O . PRO A 1 101 ? -16.266 19.828 10.445 1 92.38 101 PRO A O 1
ATOM 739 N N . GLU A 1 102 ? -15.289 20.094 8.656 1 90.81 102 GLU A N 1
ATOM 740 C CA . GLU A 1 102 ? -16.453 20.484 7.867 1 90.81 102 GLU A CA 1
ATOM 741 C C . GLU A 1 102 ? -16.406 19.875 6.465 1 90.81 102 GLU A C 1
ATOM 743 O O . GLU A 1 102 ? -15.43 20.078 5.734 1 90.81 102 GLU A O 1
ATOM 748 N N . GLY A 1 103 ? -17.359 19.172 6.117 1 95.12 103 GLY A N 1
ATOM 749 C CA . GLY A 1 103 ? -17.438 18.547 4.809 1 95.12 103 GLY A CA 1
ATOM 750 C C . GLY A 1 103 ? -18.344 17.328 4.789 1 95.12 103 GLY A C 1
ATOM 751 O O . GLY A 1 103 ? -19.141 17.109 5.715 1 95.12 103 GLY A O 1
ATOM 752 N N . ASP A 1 104 ? -18.297 16.484 3.705 1 96.5 104 ASP A N 1
ATOM 753 C CA . ASP A 1 104 ? -19.219 15.375 3.508 1 96.5 104 ASP A CA 1
ATOM 754 C C . ASP A 1 104 ? -18.5 14.039 3.596 1 96.5 104 ASP A C 1
ATOM 756 O O . ASP A 1 104 ? -19.125 12.977 3.621 1 96.5 104 ASP A O 1
ATOM 760 N N . ASP A 1 105 ? -17.219 14.164 3.793 1 97.94 105 ASP A N 1
ATOM 761 C CA . ASP A 1 105 ? -16.438 12.93 3.812 1 97.94 105 ASP A CA 1
ATOM 762 C C . ASP A 1 105 ? -16.375 12.336 5.219 1 97.94 105 ASP A C 1
ATOM 764 O O . ASP A 1 105 ? -16.984 12.875 6.148 1 97.94 105 ASP A O 1
ATOM 768 N N . THR A 1 106 ? -15.789 11.188 5.336 1 98.19 106 THR A N 1
ATOM 769 C CA . THR A 1 106 ? -15.57 10.477 6.594 1 98.19 106 THR A CA 1
ATOM 770 C C . THR A 1 106 ? -14.102 10.125 6.77 1 98.19 106 THR A C 1
ATOM 772 O O . THR A 1 106 ? -13.469 9.594 5.852 1 98.19 106 THR A O 1
ATOM 775 N N . ALA A 1 107 ? -13.57 10.469 7.891 1 98.38 107 ALA A N 1
ATOM 776 C CA . ALA A 1 107 ? -12.211 10.062 8.242 1 98.38 107 ALA A CA 1
ATOM 777 C C . ALA A 1 107 ? -12.219 8.836 9.148 1 98.38 107 ALA A C 1
ATOM 779 O O . ALA A 1 107 ? -12.945 8.805 10.148 1 98.38 107 ALA A O 1
ATOM 780 N N . ILE A 1 108 ? -11.508 7.828 8.773 1 98.75 108 ILE A N 1
ATOM 781 C CA . ILE A 1 108 ? -11.188 6.711 9.656 1 98.75 108 ILE A CA 1
ATOM 782 C C . ILE A 1 108 ? -9.82 6.926 10.297 1 98.75 108 ILE A C 1
ATOM 784 O O . ILE A 1 108 ? -8.82 7.109 9.594 1 98.75 108 ILE A O 1
ATOM 788 N N . VAL A 1 109 ? -9.805 6.938 11.602 1 98.5 109 VAL A N 1
ATOM 789 C CA . VAL A 1 109 ? -8.578 7.203 12.352 1 98.5 109 VAL A CA 1
ATOM 790 C C . VAL A 1 109 ? -8.195 5.973 13.172 1 98.5 109 VAL A C 1
ATOM 792 O O . VAL A 1 109 ? -9.016 5.438 13.922 1 98.5 109 VAL A O 1
ATOM 795 N N . ALA A 1 110 ? -7.035 5.512 12.969 1 98.69 110 ALA A N 1
ATOM 796 C CA . ALA A 1 110 ? -6.477 4.445 13.797 1 98.69 110 ALA A CA 1
ATOM 797 C C . ALA A 1 110 ? -5.328 4.961 14.656 1 98.69 110 ALA A C 1
ATOM 799 O O . ALA A 1 110 ? -4.441 5.66 14.164 1 98.69 110 ALA A O 1
ATOM 800 N N . THR A 1 111 ? -5.359 4.664 15.945 1 98.31 111 THR A N 1
ATOM 801 C CA . THR A 1 111 ? -4.32 5.09 16.875 1 98.31 111 THR A CA 1
ATOM 802 C C . THR A 1 111 ? -3.738 3.893 17.625 1 98.31 111 THR A C 1
ATOM 804 O O . THR A 1 111 ? -4.48 3.086 18.188 1 98.31 111 THR A O 1
ATOM 807 N N . GLY A 1 112 ? -2.533 3.758 17.594 1 98.12 112 GLY A N 1
ATOM 808 C CA . GLY A 1 112 ? -1.838 2.643 18.203 1 98.12 112 GLY A CA 1
ATOM 809 C C . GLY A 1 112 ? -0.6 2.211 17.453 1 98.12 112 GLY A C 1
ATOM 810 O O . GLY A 1 112 ? 0.26 3.035 17.125 1 98.12 112 GLY A O 1
ATOM 811 N N . ASP A 1 113 ? -0.39 0.923 17.281 1 97.69 113 ASP A N 1
ATOM 812 C CA . ASP A 1 113 ? 0.755 0.36 16.562 1 97.69 113 ASP A CA 1
ATOM 813 C C . ASP A 1 113 ? 0.536 0.394 15.055 1 97.69 113 ASP A C 1
ATOM 815 O O . ASP A 1 113 ? 0.233 -0.632 14.445 1 97.69 113 ASP A O 1
ATOM 819 N N . VAL A 1 114 ? 0.666 1.612 14.516 1 97.75 114 VAL A N 1
ATOM 820 C CA . VAL A 1 114 ? 0.496 1.801 13.086 1 97.75 114 VAL A CA 1
ATOM 821 C C . VAL A 1 114 ? 1.78 2.367 12.477 1 97.75 114 VAL A C 1
ATOM 823 O O . VAL A 1 114 ? 2.568 3.01 13.18 1 97.75 114 VAL A O 1
ATOM 826 N N . ASP A 1 115 ? 2.053 2.018 11.25 1 97.06 115 ASP A N 1
ATOM 827 C CA . ASP A 1 115 ? 3.219 2.5 10.516 1 97.06 115 ASP A CA 1
ATOM 828 C C . ASP A 1 115 ? 2.957 2.514 9.008 1 97.06 115 ASP A C 1
ATOM 830 O O . ASP A 1 115 ? 1.811 2.391 8.57 1 97.06 115 ASP A O 1
ATOM 834 N N . ALA A 1 116 ? 3.949 2.732 8.273 1 97.5 116 ALA A N 1
ATOM 835 C CA . ALA A 1 116 ? 3.828 2.846 6.82 1 97.5 116 ALA A CA 1
ATOM 836 C C . ALA A 1 116 ? 3.309 1.547 6.207 1 97.5 116 ALA A C 1
ATOM 838 O O . ALA A 1 116 ? 2.541 1.57 5.246 1 97.5 116 ALA A O 1
ATOM 839 N N . ALA A 1 117 ? 3.758 0.396 6.73 1 97 117 ALA A N 1
ATOM 840 C CA . ALA A 1 117 ? 3.283 -0.891 6.23 1 97 117 ALA A CA 1
ATOM 841 C C . ALA A 1 117 ? 1.786 -1.058 6.473 1 97 117 ALA A C 1
ATOM 843 O O . ALA A 1 117 ? 1.061 -1.549 5.605 1 97 117 ALA A O 1
ATOM 844 N N . ALA A 1 118 ? 1.36 -0.667 7.656 1 97.62 118 ALA A N 1
ATOM 845 C CA . ALA A 1 118 ? -0.065 -0.711 7.973 1 97.62 118 ALA A CA 1
ATOM 846 C C . ALA A 1 118 ? -0.864 0.186 7.031 1 97.62 118 ALA A C 1
ATOM 848 O O . ALA A 1 118 ? -1.942 -0.193 6.57 1 97.62 118 ALA A O 1
ATOM 849 N N . LEU A 1 119 ? -0.351 1.354 6.777 1 98.56 119 LEU A N 1
ATOM 850 C CA . LEU A 1 119 ? -1.028 2.266 5.863 1 98.56 119 LEU A CA 1
ATOM 851 C C . LEU A 1 119 ? -1.116 1.665 4.465 1 98.56 119 LEU A C 1
ATOM 853 O O . LEU A 1 119 ? -2.182 1.681 3.842 1 98.56 119 LEU A O 1
ATOM 857 N N . ALA A 1 120 ? -0.012 1.152 3.969 1 98.19 120 ALA A N 1
ATOM 858 C CA . ALA A 1 120 ? -0.007 0.543 2.641 1 98.19 120 ALA A CA 1
ATOM 859 C C . ALA A 1 120 ? -1.045 -0.571 2.545 1 98.19 120 ALA A C 1
ATOM 861 O O . ALA A 1 120 ? -1.823 -0.622 1.59 1 98.19 120 ALA A O 1
ATOM 862 N N . GLU A 1 121 ? -1.044 -1.425 3.539 1 98 121 GLU A N 1
ATOM 863 C CA . GLU A 1 121 ? -2.006 -2.523 3.566 1 98 121 GLU A CA 1
ATOM 864 C C . GLU A 1 121 ? -3.439 -2 3.564 1 98 121 GLU A C 1
ATOM 866 O O . GLU A 1 121 ? -4.293 -2.512 2.836 1 98 121 GLU A O 1
ATOM 871 N N . THR A 1 122 ? -3.699 -1.043 4.391 1 98.62 122 THR A N 1
ATOM 872 C CA . THR A 1 122 ? -5.016 -0.421 4.469 1 98.62 122 THR A CA 1
ATOM 873 C C . THR A 1 122 ? -5.441 0.123 3.107 1 98.62 122 THR A C 1
ATOM 875 O O . THR A 1 122 ? -6.551 -0.149 2.643 1 98.62 122 THR A O 1
ATOM 878 N N . LEU A 1 123 ? -4.578 0.808 2.471 1 98.56 123 LEU A N 1
ATOM 879 C CA . LEU A 1 123 ? -4.891 1.422 1.185 1 98.56 123 LEU A CA 1
ATOM 880 C C . LEU A 1 123 ? -5.105 0.36 0.111 1 98.56 123 LEU A C 1
ATOM 882 O O . LEU A 1 123 ? -6.012 0.48 -0.716 1 98.56 123 LEU A O 1
ATOM 886 N N . ASP A 1 124 ? -4.277 -0.619 0.115 1 97.88 124 ASP A N 1
ATOM 887 C CA . ASP A 1 124 ? -4.41 -1.703 -0.854 1 97.88 124 ASP A CA 1
ATOM 888 C C . ASP A 1 124 ? -5.73 -2.443 -0.672 1 97.88 124 ASP A C 1
ATOM 890 O O . ASP A 1 124 ? -6.398 -2.787 -1.651 1 97.88 124 ASP A O 1
ATOM 894 N N . ARG A 1 125 ? -6.105 -2.686 0.526 1 98.06 125 ARG A N 1
ATOM 895 C CA . ARG A 1 125 ? -7.363 -3.385 0.776 1 98.06 125 ARG A CA 1
ATOM 896 C C . ARG A 1 125 ? -8.555 -2.518 0.389 1 98.06 125 ARG A C 1
ATOM 898 O O . ARG A 1 125 ? -9.547 -3.02 -0.143 1 98.06 125 ARG A O 1
ATOM 905 N N . LEU A 1 126 ? -8.484 -1.269 0.709 1 98.31 126 LEU A N 1
ATOM 906 C CA . LEU A 1 126 ? -9.547 -0.376 0.26 1 98.31 126 LEU A CA 1
ATOM 907 C C . LEU A 1 126 ? -9.672 -0.406 -1.26 1 98.31 126 LEU A C 1
ATOM 909 O O . LEU A 1 126 ? -10.781 -0.479 -1.793 1 98.31 126 LEU A O 1
ATOM 913 N N . ARG A 1 127 ? -8.562 -0.403 -1.938 1 97.12 127 ARG A N 1
ATOM 914 C CA . ARG A 1 127 ? -8.539 -0.427 -3.396 1 97.12 127 ARG A CA 1
ATOM 915 C C . ARG A 1 127 ? -9.219 -1.684 -3.932 1 97.12 127 ARG A C 1
ATOM 917 O O . ARG A 1 127 ? -9.984 -1.619 -4.895 1 97.12 127 ARG A O 1
ATOM 924 N N . THR A 1 128 ? -8.969 -2.859 -3.346 1 96.5 128 THR A N 1
ATOM 925 C CA . THR A 1 128 ? -9.492 -4.121 -3.855 1 96.5 128 THR A CA 1
ATOM 926 C C . THR A 1 128 ? -11.008 -4.18 -3.705 1 96.5 128 THR A C 1
ATOM 928 O O . THR A 1 128 ? -11.672 -4.973 -4.375 1 96.5 128 THR A O 1
ATOM 931 N N . VAL A 1 129 ? -11.547 -3.328 -2.801 1 95.75 129 VAL A N 1
ATOM 932 C CA . VAL A 1 129 ? -13 -3.328 -2.656 1 95.75 129 VAL A CA 1
ATOM 933 C C . VAL A 1 129 ? -13.586 -2.088 -3.322 1 95.75 129 VAL A C 1
ATOM 935 O O . VAL A 1 129 ? -14.75 -1.745 -3.098 1 95.75 129 VAL A O 1
ATOM 938 N N . GLY A 1 130 ? -12.75 -1.346 -4.035 1 95.25 130 GLY A N 1
ATOM 939 C CA . GLY A 1 130 ? -13.234 -0.274 -4.891 1 95.25 130 GLY A CA 1
ATOM 940 C C . GLY A 1 130 ? -13.375 1.051 -4.164 1 95.25 130 GLY A C 1
ATOM 941 O O . GLY A 1 130 ? -14.156 1.912 -4.578 1 95.25 130 GLY A O 1
ATOM 942 N N . ILE A 1 131 ? -12.758 1.271 -3.088 1 97.19 131 ILE A N 1
ATOM 943 C CA . ILE A 1 131 ? -12.812 2.523 -2.344 1 97.19 131 ILE A CA 1
ATOM 944 C C . ILE A 1 131 ? -11.531 3.312 -2.564 1 97.19 131 ILE A C 1
ATOM 946 O O . ILE A 1 131 ? -10.43 2.797 -2.342 1 97.19 131 ILE A O 1
ATOM 950 N N . THR A 1 132 ? -11.641 4.523 -2.994 1 97.12 132 THR A N 1
ATOM 951 C CA . THR A 1 132 ? -10.508 5.414 -3.229 1 97.12 132 THR A CA 1
ATOM 952 C C . THR A 1 132 ? -10.477 6.531 -2.189 1 97.12 132 THR A C 1
ATOM 954 O O . THR A 1 132 ? -11.297 7.453 -2.234 1 97.12 132 THR A O 1
ATOM 957 N N . PRO A 1 133 ? -9.578 6.488 -1.326 1 98.5 133 PRO A N 1
ATOM 958 C CA . PRO A 1 133 ? -9.484 7.555 -0.329 1 98.5 133 PRO A CA 1
ATOM 959 C C . PRO A 1 133 ? -9.148 8.914 -0.947 1 98.5 133 PRO A C 1
ATOM 961 O O . PRO A 1 133 ? -8.359 8.984 -1.893 1 98.5 133 PRO A O 1
ATOM 964 N N . ALA A 1 134 ? -9.742 9.953 -0.385 1 98 134 ALA A N 1
ATOM 965 C CA . ALA A 1 134 ? -9.477 11.32 -0.809 1 98 134 ALA A CA 1
ATOM 966 C C . ALA A 1 134 ? -8.156 11.836 -0.226 1 98 134 ALA A C 1
ATOM 968 O O . ALA A 1 134 ? -7.516 12.711 -0.803 1 98 134 ALA A O 1
ATOM 969 N N . ALA A 1 135 ? -7.738 11.359 0.862 1 98.5 135 ALA A N 1
ATOM 970 C CA . ALA A 1 135 ? -6.5 11.664 1.571 1 98.5 135 ALA A CA 1
ATOM 971 C C . ALA A 1 135 ? -6.125 10.539 2.529 1 98.5 135 ALA A C 1
ATOM 973 O O . ALA A 1 135 ? -6.98 9.742 2.93 1 98.5 135 ALA A O 1
ATOM 974 N N . ALA A 1 136 ? -4.91 10.406 2.834 1 98.88 136 ALA A N 1
ATOM 975 C CA . ALA A 1 136 ? -4.434 9.383 3.76 1 98.88 136 ALA A CA 1
ATOM 976 C C . ALA A 1 136 ? -3.057 9.742 4.312 1 98.88 136 ALA A C 1
ATOM 978 O O . ALA A 1 136 ? -2.305 10.492 3.686 1 98.88 136 ALA A O 1
ATOM 979 N N . GLY A 1 137 ? -2.77 9.195 5.48 1 98.81 137 GLY A N 1
ATOM 980 C CA . GLY A 1 137 ? -1.44 9.414 6.031 1 98.81 137 GLY A CA 1
ATOM 981 C C . GLY A 1 137 ? -1.189 8.648 7.312 1 98.81 137 GLY A C 1
ATOM 982 O O . GLY A 1 137 ? -2.117 8.078 7.895 1 98.81 137 GLY A O 1
ATOM 983 N N . VAL A 1 138 ? 0.043 8.578 7.715 1 98.75 138 VAL A N 1
ATOM 984 C CA . VAL A 1 138 ? 0.491 7.98 8.969 1 98.75 138 VAL A CA 1
ATOM 985 C C . VAL A 1 138 ? 1.663 8.781 9.531 1 98.75 138 VAL A C 1
ATOM 987 O O . VAL A 1 138 ? 2.533 9.234 8.781 1 98.75 138 VAL A O 1
ATOM 990 N N . ALA A 1 139 ? 1.671 9.094 10.695 1 97.81 139 ALA A N 1
ATOM 991 C CA . ALA A 1 139 ? 2.725 9.742 11.469 1 97.81 139 ALA A CA 1
ATOM 992 C C . ALA A 1 139 ? 2.582 9.438 12.961 1 97.81 139 ALA A C 1
ATOM 994 O O . ALA A 1 139 ? 1.482 9.516 13.516 1 97.81 139 ALA A O 1
ATOM 995 N N . GLY A 1 140 ? 3.725 9.141 13.555 1 96 140 GLY A N 1
ATOM 996 C CA . GLY A 1 140 ? 3.641 8.727 14.953 1 96 140 GLY A CA 1
ATOM 997 C C . GLY A 1 140 ? 2.801 7.48 15.156 1 96 140 GLY A C 1
ATOM 998 O O . GLY A 1 140 ? 3.029 6.457 14.508 1 96 140 GLY A O 1
ATOM 999 N N . ASP A 1 141 ? 1.835 7.586 16.031 1 96.94 141 ASP A N 1
ATOM 1000 C CA . ASP A 1 141 ? 1.025 6.414 16.359 1 96.94 141 ASP A CA 1
ATOM 1001 C C . ASP A 1 141 ? -0.361 6.512 15.727 1 96.94 141 ASP A C 1
ATOM 1003 O O . ASP A 1 141 ? -1.294 5.828 16.156 1 96.94 141 ASP A O 1
ATOM 1007 N N . ALA A 1 142 ? -0.441 7.363 14.719 1 98 142 ALA A N 1
ATOM 1008 C CA . ALA A 1 142 ? -1.768 7.566 14.141 1 98 142 ALA A CA 1
ATOM 1009 C C . ALA A 1 142 ? -1.75 7.344 12.633 1 98 142 ALA A C 1
ATOM 1011 O O . ALA A 1 142 ? -0.784 7.707 11.961 1 98 142 ALA A O 1
ATOM 1012 N N . LEU A 1 143 ? -2.76 6.801 12.141 1 98.5 143 LEU A N 1
ATOM 1013 C CA . LEU A 1 143 ? -3.068 6.578 10.727 1 98.5 143 LEU A CA 1
ATOM 1014 C C . LEU A 1 143 ? -4.457 7.109 10.383 1 98.5 143 LEU A C 1
ATOM 1016 O O . LEU A 1 143 ? -5.398 6.941 11.164 1 98.5 143 LEU A O 1
ATOM 1020 N N . VAL A 1 144 ? -4.59 7.836 9.25 1 98.69 144 VAL A N 1
ATOM 1021 C CA . VAL A 1 144 ? -5.879 8.383 8.844 1 98.69 144 VAL A CA 1
ATOM 1022 C C . VAL A 1 144 ? -6.145 8.062 7.379 1 98.69 144 VAL A C 1
ATOM 1024 O O . VAL A 1 144 ? -5.238 8.125 6.547 1 98.69 144 VAL A O 1
ATOM 1027 N N . VAL A 1 145 ? -7.32 7.715 7.055 1 98.81 145 VAL A N 1
ATOM 1028 C CA . VAL A 1 145 ? -7.801 7.625 5.68 1 98.81 145 VAL A CA 1
ATOM 1029 C C . VAL A 1 145 ? -9.148 8.336 5.555 1 98.81 145 VAL A C 1
ATOM 1031 O O . VAL A 1 145 ? -10.008 8.203 6.426 1 98.81 145 VAL A O 1
ATOM 1034 N N . VAL A 1 146 ? -9.297 9.125 4.555 1 98.81 146 VAL A N 1
ATOM 1035 C CA . VAL A 1 146 ? -10.508 9.898 4.316 1 98.81 146 VAL A CA 1
ATOM 1036 C C . VAL A 1 146 ? -11.25 9.336 3.105 1 98.81 146 VAL A C 1
ATOM 1038 O O . VAL A 1 146 ? -10.688 9.25 2.01 1 98.81 146 VAL A O 1
ATOM 1041 N N . VAL A 1 147 ? -12.469 8.953 3.295 1 98.69 147 VAL A N 1
ATOM 1042 C CA . VAL A 1 147 ? -13.266 8.328 2.24 1 98.69 147 VAL A CA 1
ATOM 1043 C C . VAL A 1 147 ? -14.594 9.062 2.086 1 98.69 147 VAL A C 1
ATOM 1045 O O . VAL A 1 147 ? -14.93 9.93 2.9 1 98.69 147 VAL A O 1
ATOM 1048 N N . GLY A 1 148 ? -15.266 8.727 1.016 1 98.19 148 GLY A N 1
ATOM 1049 C CA . GLY A 1 148 ? -16.578 9.305 0.816 1 98.19 148 GLY A CA 1
ATOM 1050 C C . GLY A 1 148 ? -17.562 8.93 1.906 1 98.19 148 GLY A C 1
ATOM 1051 O O . GLY A 1 148 ? -17.453 7.867 2.52 1 98.19 148 GLY A O 1
ATOM 1052 N N . ARG A 1 149 ? -18.562 9.797 2.031 1 94.56 149 ARG A N 1
ATOM 1053 C CA . ARG A 1 149 ? -19.547 9.648 3.094 1 94.56 149 ARG A CA 1
ATOM 1054 C C . ARG A 1 149 ? -20.172 8.258 3.078 1 94.56 149 ARG A C 1
ATOM 1056 O O . ARG A 1 149 ? -20.281 7.613 4.121 1 94.56 149 ARG A O 1
ATOM 1063 N N . ARG A 1 150 ? -20.516 7.688 1.948 1 94.31 150 ARG A N 1
ATOM 1064 C CA . ARG A 1 150 ? -21.266 6.434 1.831 1 94.31 150 ARG A CA 1
ATOM 1065 C C . ARG A 1 150 ? -20.344 5.234 2.029 1 94.31 150 ARG A C 1
ATOM 1067 O O . ARG A 1 150 ? -20.812 4.109 2.203 1 94.31 150 ARG A O 1
ATOM 1074 N N . GLU A 1 151 ? -19.031 5.523 2.127 1 96.56 151 GLU A N 1
ATOM 1075 C CA . GLU A 1 151 ? -18.078 4.43 2.207 1 96.56 151 GLU A CA 1
ATOM 1076 C C . GLU A 1 151 ? -17.594 4.227 3.639 1 96.56 151 GLU A C 1
ATOM 1078 O O . GLU A 1 151 ? -16.828 3.295 3.916 1 96.56 151 GLU A O 1
ATOM 1083 N N . GLY A 1 152 ? -18.016 5.105 4.527 1 95.62 152 GLY A N 1
ATOM 1084 C CA . GLY A 1 152 ? -17.469 5.172 5.871 1 95.62 152 GLY A CA 1
ATOM 1085 C C . GLY A 1 152 ? -17.531 3.848 6.609 1 95.62 152 GLY A C 1
ATOM 1086 O O . GLY A 1 152 ? -16.5 3.336 7.059 1 95.62 152 GLY A O 1
ATOM 1087 N N . ALA A 1 153 ? -18.656 3.199 6.641 1 94.12 153 ALA A N 1
ATOM 1088 C CA . ALA A 1 153 ? -18.844 1.965 7.398 1 94.12 153 ALA A CA 1
ATOM 1089 C C . ALA A 1 153 ? -18 0.83 6.812 1 94.12 153 ALA A C 1
ATOM 1091 O O . ALA A 1 153 ? -17.375 0.075 7.551 1 94.12 153 ALA A O 1
ATOM 1092 N N . THR A 1 154 ? -18.031 0.724 5.547 1 96.06 154 THR A N 1
ATOM 1093 C CA . THR A 1 154 ? -17.234 -0.298 4.887 1 96.06 154 THR A CA 1
ATOM 1094 C C . THR A 1 154 ? -15.742 -0.056 5.129 1 96.06 154 THR A C 1
ATOM 1096 O O . THR A 1 154 ? -14.984 -0.997 5.387 1 96.06 154 THR A O 1
ATOM 1099 N N . ALA A 1 155 ? -15.367 1.195 5.047 1 97.75 155 ALA A N 1
ATOM 1100 C CA . ALA A 1 155 ? -13.961 1.554 5.223 1 97.75 155 ALA A CA 1
ATOM 1101 C C . ALA A 1 155 ? -13.477 1.213 6.629 1 97.75 155 ALA A C 1
ATOM 1103 O O . ALA A 1 155 ? -12.352 0.743 6.812 1 97.75 155 ALA A O 1
ATOM 1104 N N . VAL A 1 156 ? -14.281 1.382 7.629 1 97.69 156 VAL A N 1
ATOM 1105 C CA . VAL A 1 156 ? -13.914 1.043 9 1 97.69 156 VAL A CA 1
ATOM 1106 C C . VAL A 1 156 ? -13.609 -0.45 9.094 1 97.69 156 VAL A C 1
ATOM 1108 O O . VAL A 1 156 ? -12.594 -0.846 9.68 1 97.69 156 VAL A O 1
ATOM 1111 N N . ARG A 1 157 ? -14.438 -1.245 8.531 1 97.06 157 ARG A N 1
ATOM 1112 C CA . ARG A 1 157 ? -14.242 -2.691 8.57 1 97.06 157 ARG A CA 1
ATOM 1113 C C . ARG A 1 157 ? -12.961 -3.096 7.852 1 97.06 157 ARG A C 1
ATOM 1115 O O . ARG A 1 157 ? -12.227 -3.957 8.328 1 97.06 157 ARG A O 1
ATOM 1122 N N . VAL A 1 158 ? -12.75 -2.449 6.746 1 97.75 158 VAL A N 1
ATOM 1123 C CA . VAL A 1 158 ? -11.547 -2.746 5.977 1 97.75 158 VAL A CA 1
ATOM 1124 C C . VAL A 1 158 ? -10.305 -2.375 6.789 1 97.75 158 VAL A C 1
ATOM 1126 O O . VAL A 1 158 ? -9.352 -3.15 6.867 1 97.75 158 VAL A O 1
ATOM 1129 N N . VAL A 1 159 ? -10.32 -1.195 7.418 1 98.31 159 VAL A N 1
ATOM 1130 C CA . VAL A 1 159 ? -9.188 -0.726 8.211 1 98.31 159 VAL A CA 1
ATOM 1131 C C . VAL A 1 159 ? -8.977 -1.648 9.406 1 98.31 159 VAL A C 1
ATOM 1133 O O . VAL A 1 159 ? -7.848 -2.061 9.688 1 98.31 159 VAL A O 1
ATOM 1136 N N . GLU A 1 160 ? -10.016 -1.997 10.047 1 98.06 160 GLU A N 1
ATOM 1137 C CA . GLU A 1 160 ? -9.93 -2.914 11.18 1 98.06 160 GLU A CA 1
ATOM 1138 C C . GLU A 1 160 ? -9.336 -4.258 10.758 1 98.06 160 GLU A C 1
ATOM 1140 O O . GLU A 1 160 ? -8.453 -4.793 11.43 1 98.06 160 GLU A O 1
ATOM 1145 N N . ASN A 1 161 ? -9.82 -4.773 9.75 1 96.19 161 ASN A N 1
ATOM 1146 C CA . ASN A 1 161 ? -9.328 -6.055 9.258 1 96.19 161 ASN A CA 1
ATOM 1147 C C . ASN A 1 161 ? -7.863 -5.973 8.852 1 96.19 161 ASN A C 1
ATOM 1149 O O . ASN A 1 161 ? -7.094 -6.906 9.094 1 96.19 161 ASN A O 1
ATOM 1153 N N . ALA A 1 162 ? -7.484 -4.848 8.188 1 97.25 162 ALA A N 1
ATOM 1154 C CA . ALA A 1 162 ? -6.094 -4.641 7.797 1 97.25 162 ALA A CA 1
ATOM 1155 C C . ALA A 1 162 ? -5.172 -4.664 9.016 1 97.25 162 ALA A C 1
ATOM 1157 O O . ALA A 1 162 ? -4.062 -5.203 8.953 1 97.25 162 ALA A O 1
ATOM 1158 N N . LEU A 1 163 ? -5.625 -4.086 10.078 1 97.69 163 LEU A N 1
ATOM 1159 C CA . LEU A 1 163 ? -4.812 -3.99 11.289 1 97.69 163 LEU A CA 1
ATOM 1160 C C . LEU A 1 163 ? -4.781 -5.3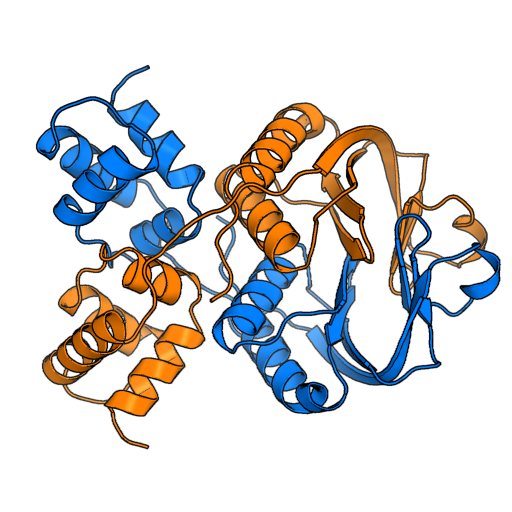2 12.031 1 97.69 163 LEU A C 1
ATOM 1162 O O . LEU A 1 163 ? -3.828 -5.609 12.758 1 97.69 163 LEU A O 1
ATOM 1166 N N . THR A 1 164 ? -5.75 -6.145 11.805 1 94.31 164 THR A N 1
ATOM 1167 C CA . THR A 1 164 ? -5.793 -7.457 12.438 1 94.31 164 THR A CA 1
ATOM 1168 C C . THR A 1 164 ? -4.82 -8.422 11.766 1 94.31 164 THR A C 1
ATOM 1170 O O . THR A 1 164 ? -4.309 -9.344 12.398 1 94.31 164 THR A O 1
ATOM 1173 N N . ALA A 1 165 ? -4.523 -8.227 10.508 1 91 165 ALA A N 1
ATOM 1174 C CA . ALA A 1 165 ? -3.641 -9.094 9.727 1 91 165 ALA A CA 1
ATOM 1175 C C . ALA A 1 165 ? -2.768 -8.273 8.781 1 91 165 ALA A C 1
ATOM 1177 O O . ALA A 1 165 ? -2.982 -8.281 7.562 1 91 165 ALA A O 1
ATOM 1178 N N . SER A 1 166 ? -1.792 -7.668 9.312 1 90.06 166 SER A N 1
ATOM 1179 C CA . SER A 1 166 ? -0.854 -6.879 8.523 1 90.06 166 SER A CA 1
ATOM 1180 C C . SER A 1 166 ? 0.373 -7.703 8.141 1 90.06 166 SER A C 1
ATOM 1182 O O . SER A 1 166 ? 0.935 -8.414 8.977 1 90.06 166 SER A O 1
ATOM 1184 N N . PRO A 1 167 ? 0.705 -7.598 6.863 1 89.5 167 PRO A N 1
ATOM 1185 C CA . PRO A 1 167 ? 1.905 -8.336 6.465 1 89.5 167 PRO A CA 1
ATOM 1186 C C . PRO A 1 167 ? 3.123 -7.988 7.316 1 89.5 167 PRO A C 1
ATOM 1188 O O . PRO A 1 167 ? 3.328 -6.82 7.66 1 89.5 167 PRO A O 1
ATOM 1191 N N . GLU A 1 168 ? 3.842 -8.938 7.668 1 89.62 168 GLU A N 1
ATOM 1192 C CA . GLU A 1 168 ? 5.078 -8.711 8.406 1 89.62 168 GLU A CA 1
ATOM 1193 C C . GLU A 1 168 ? 6.199 -8.25 7.477 1 89.62 168 GLU A C 1
ATOM 1195 O O . GLU A 1 168 ? 6.34 -8.766 6.367 1 89.62 168 GLU A O 1
ATOM 1200 N N . THR A 1 169 ? 6.797 -7.148 7.859 1 75.75 169 THR A N 1
ATOM 1201 C CA . THR A 1 169 ? 7.926 -6.637 7.09 1 75.75 169 THR A CA 1
ATOM 1202 C C . THR A 1 169 ? 9.203 -7.398 7.434 1 75.75 169 THR A C 1
ATOM 1204 O O . THR A 1 169 ? 9.508 -7.617 8.609 1 75.75 169 THR A O 1
ATOM 1207 N N . GLN A 1 170 ? 9.719 -8.391 6.801 1 61.28 170 GLN A N 1
ATOM 1208 C CA . GLN A 1 170 ? 10.961 -9.062 7.18 1 61.28 170 GLN A CA 1
ATOM 1209 C C . GLN A 1 170 ? 12.172 -8.383 6.555 1 61.28 170 GLN A C 1
ATOM 1211 O O . GLN A 1 170 ? 12.062 -7.75 5.5 1 61.28 170 GLN A O 1
ATOM 1216 N N . MET B 1 1 ? -23.156 -18.094 2.355 1 84.88 1 MET B N 1
ATOM 1217 C CA . MET B 1 1 ? -22.328 -17.641 1.243 1 84.88 1 MET B CA 1
ATOM 1218 C C . MET B 1 1 ? -21.766 -18.828 0.466 1 84.88 1 MET B C 1
ATOM 1220 O O . MET B 1 1 ? -21.5 -19.891 1.04 1 84.88 1 MET B O 1
ATOM 1224 N N . SER B 1 2 ? -21.812 -18.688 -0.775 1 91.5 2 SER B N 1
ATOM 1225 C CA . SER B 1 2 ? -21.25 -19.766 -1.585 1 91.5 2 SER B CA 1
ATOM 1226 C C . SER B 1 2 ? -19.734 -19.812 -1.465 1 91.5 2 SER B C 1
ATOM 1228 O O . SER B 1 2 ? -19.109 -18.844 -1.029 1 91.5 2 SER B O 1
ATOM 1230 N N . LEU B 1 3 ? -19.172 -20.984 -1.749 1 92.88 3 LEU B N 1
ATOM 1231 C CA . LEU B 1 3 ? -17.734 -21.141 -1.698 1 92.88 3 LEU B CA 1
ATOM 1232 C C . LEU B 1 3 ? -17.031 -20.156 -2.639 1 92.88 3 LEU B C 1
ATOM 1234 O O . LEU B 1 3 ? -15.984 -19.609 -2.305 1 92.88 3 LEU B O 1
ATOM 1238 N N . ALA B 1 4 ? -17.656 -19.969 -3.785 1 94.38 4 ALA B N 1
ATOM 1239 C CA . ALA B 1 4 ? -17.125 -19.016 -4.746 1 94.38 4 ALA B CA 1
ATOM 1240 C C . ALA B 1 4 ? -17.078 -17.609 -4.152 1 94.38 4 ALA B C 1
ATOM 1242 O O . ALA B 1 4 ? -16.078 -16.906 -4.277 1 94.38 4 ALA B O 1
ATOM 1243 N N . ALA B 1 5 ? -18.156 -17.188 -3.506 1 95.12 5 ALA B N 1
ATOM 1244 C CA . ALA B 1 5 ? -18.25 -15.859 -2.885 1 95.12 5 ALA B CA 1
ATOM 1245 C C . ALA B 1 5 ? -17.234 -15.727 -1.748 1 95.12 5 ALA B C 1
ATOM 1247 O O . ALA B 1 5 ? -16.578 -14.688 -1.612 1 95.12 5 ALA B O 1
ATOM 1248 N N . GLU B 1 6 ? -17.094 -16.766 -0.993 1 95.31 6 GLU B N 1
ATOM 1249 C CA . GLU B 1 6 ? -16.125 -16.75 0.106 1 95.31 6 GLU B CA 1
ATOM 1250 C C . GLU B 1 6 ? -14.695 -16.672 -0.413 1 95.31 6 GLU B C 1
ATOM 1252 O O . GLU B 1 6 ? -13.859 -15.977 0.174 1 95.31 6 GLU B O 1
ATOM 1257 N N . THR B 1 7 ? -14.43 -17.406 -1.458 1 96.56 7 THR B N 1
ATOM 1258 C CA . THR B 1 7 ? -13.102 -17.375 -2.07 1 96.56 7 THR B CA 1
ATOM 1259 C C . THR B 1 7 ? -12.781 -15.977 -2.594 1 96.56 7 THR B C 1
ATOM 1261 O O . THR B 1 7 ? -11.68 -15.469 -2.385 1 96.56 7 THR B O 1
ATOM 1264 N N . ARG B 1 8 ? -13.797 -15.328 -3.207 1 96.5 8 ARG B N 1
ATOM 1265 C CA . ARG B 1 8 ? -13.609 -13.977 -3.721 1 96.5 8 ARG B CA 1
ATOM 1266 C C . ARG B 1 8 ? -13.297 -13 -2.59 1 96.5 8 ARG B C 1
ATOM 1268 O O . ARG B 1 8 ? -12.391 -12.172 -2.711 1 96.5 8 ARG B O 1
ATOM 1275 N N . GLU B 1 9 ? -14.008 -13.148 -1.547 1 95.56 9 GLU B N 1
ATOM 1276 C CA . GLU B 1 9 ? -13.797 -12.266 -0.402 1 95.56 9 GLU B CA 1
ATOM 1277 C C . GLU B 1 9 ? -12.414 -12.492 0.213 1 95.56 9 GLU B C 1
ATOM 1279 O O . GLU B 1 9 ? -11.75 -11.539 0.62 1 95.56 9 GLU B O 1
ATOM 1284 N N . ALA B 1 10 ? -11.992 -13.703 0.291 1 96.12 10 ALA B N 1
ATOM 1285 C CA . ALA B 1 10 ? -10.68 -14.031 0.832 1 96.12 10 ALA B CA 1
ATOM 1286 C C . ALA B 1 10 ? -9.562 -13.43 -0.021 1 96.12 10 ALA B C 1
ATOM 1288 O O . ALA B 1 10 ? -8.57 -12.93 0.509 1 96.12 10 ALA B O 1
ATOM 1289 N N . VAL B 1 11 ? -9.742 -13.484 -1.328 1 97.38 11 VAL B N 1
ATOM 1290 C CA . VAL B 1 11 ? -8.758 -12.922 -2.244 1 97.38 11 VAL B CA 1
ATOM 1291 C C . VAL B 1 11 ? -8.703 -11.406 -2.084 1 97.38 11 VAL B C 1
ATOM 1293 O O . VAL B 1 11 ? -7.621 -10.828 -1.979 1 97.38 11 VAL B O 1
ATOM 1296 N N . LYS B 1 12 ? -9.867 -10.758 -2.008 1 96.19 12 LYS B N 1
ATOM 1297 C CA . LYS B 1 12 ? -9.93 -9.305 -1.89 1 96.19 12 LYS B CA 1
ATOM 1298 C C . LYS B 1 12 ? -9.273 -8.828 -0.599 1 96.19 12 LYS B C 1
ATOM 1300 O O . LYS B 1 12 ? -8.703 -7.734 -0.55 1 96.19 12 LYS B O 1
ATOM 1305 N N . ALA B 1 13 ? -9.266 -9.695 0.376 1 96.31 13 ALA B N 1
ATOM 1306 C CA . ALA B 1 13 ? -8.656 -9.352 1.657 1 96.31 13 ALA B CA 1
ATOM 1307 C C . ALA B 1 13 ? -7.137 -9.492 1.592 1 96.31 13 ALA B C 1
ATOM 1309 O O . ALA B 1 13 ? -6.434 -9.164 2.549 1 96.31 13 ALA B O 1
ATOM 1310 N N . ARG B 1 14 ? -6.613 -9.992 0.515 1 97.12 14 ARG B N 1
ATOM 1311 C CA . ARG B 1 14 ? -5.184 -10.195 0.285 1 97.12 14 ARG B CA 1
ATOM 1312 C C . ARG B 1 14 ? -4.75 -9.562 -1.036 1 97.12 14 ARG B C 1
ATOM 1314 O O . ARG B 1 14 ? -4.59 -10.266 -2.039 1 97.12 14 ARG B O 1
ATOM 1321 N N . PRO B 1 15 ? -4.445 -8.273 -0.986 1 97.12 15 PRO B N 1
ATOM 1322 C CA . PRO B 1 15 ? -4.238 -7.512 -2.223 1 97.12 15 PRO B CA 1
ATOM 1323 C C . PRO B 1 15 ? -3.164 -8.125 -3.119 1 97.12 15 PRO B C 1
ATOM 1325 O O . PRO B 1 15 ? -3.271 -8.062 -4.348 1 97.12 15 PRO B O 1
ATOM 1328 N N . PHE B 1 16 ? -2.146 -8.695 -2.529 1 97.75 16 PHE B N 1
ATOM 1329 C CA . PHE B 1 16 ? -1.117 -9.266 -3.385 1 97.75 16 PHE B CA 1
ATOM 1330 C C . PHE B 1 16 ? -1.679 -10.422 -4.207 1 97.75 16 PHE B C 1
ATOM 1332 O O . PHE B 1 16 ? -1.305 -10.602 -5.367 1 97.75 16 PHE B O 1
ATOM 1339 N N . LEU B 1 17 ? -2.564 -11.258 -3.637 1 98.31 17 LEU B N 1
ATOM 1340 C CA . LEU B 1 17 ? -3.17 -12.375 -4.352 1 98.31 17 LEU B CA 1
ATOM 1341 C C . LEU B 1 17 ? -4.125 -11.875 -5.43 1 98.31 17 LEU B C 1
ATOM 1343 O O . LEU B 1 17 ? -4.168 -12.43 -6.531 1 98.31 17 LEU B O 1
ATOM 1347 N N . PHE B 1 18 ? -4.84 -10.812 -5.094 1 98.31 18 PHE B N 1
ATOM 1348 C CA . PHE B 1 18 ? -5.727 -10.156 -6.047 1 98.31 18 PHE B CA 1
ATOM 1349 C C . PHE B 1 18 ? -4.961 -9.719 -7.289 1 98.31 18 PHE B C 1
ATOM 1351 O O . PHE B 1 18 ? -5.352 -10.039 -8.414 1 98.31 18 PHE B O 1
ATOM 1358 N N . ASP B 1 19 ? -3.859 -9.039 -7.098 1 98 19 ASP B N 1
ATOM 1359 C CA . ASP B 1 19 ? -3.07 -8.531 -8.211 1 98 19 ASP B CA 1
ATOM 1360 C C . ASP B 1 19 ? -2.359 -9.664 -8.945 1 98 19 ASP B C 1
ATOM 1362 O O . ASP B 1 19 ? -2.193 -9.617 -10.164 1 98 19 ASP B O 1
ATOM 1366 N N . ALA B 1 20 ? -1.928 -10.695 -8.188 1 98.5 20 ALA B N 1
ATOM 1367 C CA . ALA B 1 20 ? -1.294 -11.852 -8.82 1 98.5 20 ALA B CA 1
ATOM 1368 C C . ALA B 1 20 ? -2.273 -12.594 -9.727 1 98.5 20 ALA B C 1
ATOM 1370 O O . ALA B 1 20 ? -1.894 -13.086 -10.789 1 98.5 20 ALA B O 1
ATOM 1371 N N . LEU B 1 21 ? -3.557 -12.703 -9.273 1 98.5 21 LEU B N 1
ATOM 1372 C CA . LEU B 1 21 ? -4.59 -13.289 -10.125 1 98.5 21 LEU B CA 1
ATOM 1373 C C . LEU B 1 21 ? -4.781 -12.469 -11.398 1 98.5 21 LEU B C 1
ATOM 1375 O O . LEU B 1 21 ? -4.824 -13.031 -12.492 1 98.5 21 LEU B O 1
ATOM 1379 N N . ARG B 1 22 ? -4.844 -11.195 -11.258 1 97.69 22 ARG B N 1
ATOM 1380 C CA . ARG B 1 22 ? -5.008 -10.32 -12.406 1 97.69 22 ARG B CA 1
ATOM 1381 C C . ARG B 1 22 ? -3.861 -10.492 -13.398 1 97.69 22 ARG B C 1
ATOM 1383 O O . ARG B 1 22 ? -4.066 -10.414 -14.609 1 97.69 22 ARG B O 1
ATOM 1390 N N . ALA B 1 23 ? -2.648 -10.695 -12.844 1 97.38 23 ALA B N 1
ATOM 1391 C CA . ALA B 1 23 ? -1.449 -10.82 -13.672 1 97.38 23 ALA B CA 1
ATOM 1392 C C . ALA B 1 23 ? -1.359 -12.203 -14.305 1 97.38 23 ALA B C 1
ATOM 1394 O O . ALA B 1 23 ? -0.531 -12.438 -15.188 1 97.38 23 ALA B O 1
ATOM 1395 N N . GLY B 1 24 ? -2.158 -13.172 -13.812 1 97.69 24 GLY B N 1
ATOM 1396 C CA . GLY B 1 24 ? -2.17 -14.516 -14.367 1 97.69 24 GLY B CA 1
ATOM 1397 C C . GLY B 1 24 ? -0.967 -15.344 -13.953 1 97.69 24 GLY B C 1
ATOM 1398 O O . GLY B 1 24 ? -0.525 -16.219 -14.695 1 97.69 24 GLY B O 1
ATOM 1399 N N . VAL B 1 25 ? -0.426 -15.078 -12.797 1 98.31 25 VAL B N 1
ATOM 1400 C CA . VAL B 1 25 ? 0.82 -15.75 -12.43 1 98.31 25 VAL B CA 1
ATOM 1401 C C . VAL B 1 25 ? 0.571 -16.703 -11.273 1 98.31 25 VAL B C 1
ATOM 1403 O O . VAL B 1 25 ? 1.513 -17.281 -10.727 1 98.31 25 VAL B O 1
ATOM 1406 N N . VAL B 1 26 ? -0.661 -16.984 -10.867 1 98.75 26 VAL B N 1
ATOM 1407 C CA . VAL B 1 26 ? -0.991 -17.766 -9.68 1 98.75 26 VAL B CA 1
ATOM 1408 C C . VAL B 1 26 ? -1.084 -19.25 -10.039 1 98.75 26 VAL B C 1
ATOM 1410 O O . VAL B 1 26 ? -1.693 -19.609 -11.047 1 98.75 26 VAL B O 1
ATOM 1413 N N . ASN B 1 27 ? -0.376 -20.078 -9.289 1 98.75 27 ASN B N 1
ATOM 1414 C CA . ASN B 1 27 ? -0.708 -21.484 -9.203 1 98.75 27 ASN B CA 1
ATOM 1415 C C . ASN B 1 27 ? -1.966 -21.719 -8.367 1 98.75 27 ASN B C 1
ATOM 1417 O O . ASN B 1 27 ? -1.914 -21.688 -7.141 1 98.75 27 ASN B O 1
ATOM 1421 N N . HIS B 1 28 ? -3.09 -22 -9.039 1 98.5 28 HIS B N 1
ATOM 1422 C CA . HIS B 1 28 ? -4.391 -22 -8.383 1 98.5 28 HIS B CA 1
ATOM 1423 C C . HIS B 1 28 ? -4.48 -23.094 -7.324 1 98.5 28 HIS B C 1
ATOM 1425 O O . HIS B 1 28 ? -5.117 -22.906 -6.285 1 98.5 28 HIS B O 1
ATOM 1431 N N . SER B 1 29 ? -3.85 -24.234 -7.57 1 98.06 29 SER B N 1
ATOM 1432 C CA . SER B 1 29 ? -3.859 -25.297 -6.574 1 98.06 29 SER B CA 1
ATOM 1433 C C . SER B 1 29 ? -3.082 -24.906 -5.328 1 98.06 29 SER B C 1
ATOM 1435 O O . SER B 1 29 ? -3.547 -25.109 -4.203 1 98.06 29 SER B O 1
ATOM 1437 N N . ALA B 1 30 ? -1.922 -24.344 -5.531 1 97.81 30 ALA B N 1
ATOM 1438 C CA . ALA B 1 30 ? -1.123 -23.875 -4.402 1 97.81 30 ALA B CA 1
ATOM 1439 C C . AL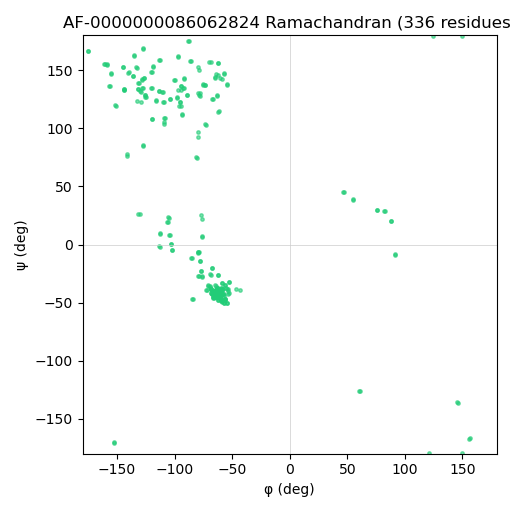A B 1 30 ? -1.838 -22.766 -3.648 1 97.81 30 ALA B C 1
ATOM 1441 O O . ALA B 1 30 ? -1.819 -22.719 -2.416 1 97.81 30 ALA B O 1
ATOM 1442 N N . ALA B 1 31 ? -2.473 -21.859 -4.391 1 98.06 31 ALA B N 1
ATOM 1443 C CA . ALA B 1 31 ? -3.205 -20.75 -3.789 1 98.06 31 ALA B CA 1
ATOM 1444 C C . ALA B 1 31 ? -4.379 -21.25 -2.957 1 98.06 31 ALA B C 1
ATOM 1446 O O . ALA B 1 31 ? -4.664 -20.703 -1.884 1 98.06 31 ALA B O 1
ATOM 1447 N N . ALA B 1 32 ? -5.051 -22.234 -3.465 1 98 32 ALA B N 1
ATOM 1448 C CA . ALA B 1 32 ? -6.156 -22.828 -2.719 1 98 32 ALA B CA 1
ATOM 1449 C C . ALA B 1 32 ? -5.688 -23.375 -1.373 1 98 32 ALA B C 1
ATOM 1451 O O . ALA B 1 32 ? -6.277 -23.078 -0.334 1 98 32 ALA B O 1
ATOM 1452 N N . ALA B 1 33 ? -4.613 -24.141 -1.404 1 96.94 33 ALA B N 1
ATOM 1453 C CA . ALA B 1 33 ? -4.059 -24.703 -0.172 1 96.94 33 ALA B CA 1
ATOM 1454 C C . ALA B 1 33 ? -3.643 -23.594 0.79 1 96.94 33 ALA B C 1
ATOM 1456 O O . ALA B 1 33 ? -3.91 -23.672 1.99 1 96.94 33 ALA B O 1
ATOM 1457 N N . TRP B 1 34 ? -3.078 -22.609 0.259 1 96.12 34 TRP B N 1
ATOM 1458 C CA . TRP B 1 34 ? -2.611 -21.484 1.062 1 96.12 34 TRP B CA 1
ATOM 1459 C C . TRP B 1 34 ? -3.781 -20.75 1.717 1 96.12 34 TRP B C 1
ATOM 1461 O O . TRP B 1 34 ? -3.721 -20.406 2.896 1 96.12 34 TRP B O 1
ATOM 1471 N N . LEU B 1 35 ? -4.832 -20.516 0.961 1 96.06 35 LEU B N 1
ATOM 1472 C CA . LEU B 1 35 ? -6.004 -19.797 1.461 1 96.06 35 LEU B CA 1
ATOM 1473 C C . LEU B 1 35 ? -6.691 -20.594 2.566 1 96.06 35 LEU B C 1
ATOM 1475 O O . LEU B 1 35 ? -7.191 -20.016 3.533 1 96.06 35 LEU B O 1
ATOM 1479 N N . VAL B 1 36 ? -6.766 -21.859 2.367 1 94.81 36 VAL B N 1
ATOM 1480 C CA . VAL B 1 36 ? -7.375 -22.703 3.395 1 94.81 36 VAL B CA 1
ATOM 1481 C C . VAL B 1 36 ? -6.629 -22.516 4.715 1 94.81 36 VAL B C 1
ATOM 1483 O O . VAL B 1 36 ? -7.246 -22.391 5.773 1 94.81 36 VAL B O 1
ATOM 1486 N N . ASP B 1 37 ? -5.367 -22.5 4.656 1 91.38 37 ASP B N 1
ATOM 1487 C CA . ASP B 1 37 ? -4.539 -22.359 5.852 1 91.38 37 ASP B CA 1
ATOM 1488 C C . ASP B 1 37 ? -4.609 -20.938 6.406 1 91.38 37 ASP B C 1
ATOM 1490 O O . ASP B 1 37 ? -4.734 -20.75 7.617 1 91.38 37 ASP B O 1
ATOM 1494 N N . ASP B 1 38 ? -4.621 -19.953 5.559 1 88.81 38 ASP B N 1
ATOM 1495 C CA . ASP B 1 38 ? -4.504 -18.547 5.953 1 88.81 38 ASP B CA 1
ATOM 1496 C C . ASP B 1 38 ? -5.863 -17.969 6.352 1 88.81 38 ASP B C 1
ATOM 1498 O O . ASP B 1 38 ? -5.961 -17.188 7.301 1 88.81 38 ASP B O 1
ATOM 1502 N N . ALA B 1 39 ? -6.82 -18.203 5.586 1 84.88 39 ALA B N 1
ATOM 1503 C CA . ALA B 1 39 ? -8.125 -17.578 5.77 1 84.88 39 ALA B CA 1
ATOM 1504 C C . ALA B 1 39 ? -9.117 -18.547 6.398 1 84.88 39 ALA B C 1
ATOM 1506 O O . ALA B 1 39 ? -10.289 -18.219 6.594 1 84.88 39 ALA B O 1
ATOM 1507 N N . ASP B 1 40 ? -8.719 -19.719 6.691 1 83.06 40 ASP B N 1
ATOM 1508 C CA . ASP B 1 40 ? -9.578 -20.75 7.25 1 83.06 40 ASP B CA 1
ATOM 1509 C C . ASP B 1 40 ? -10.805 -20.984 6.367 1 83.06 40 ASP B C 1
ATOM 1511 O O . ASP B 1 40 ? -11.938 -21.016 6.863 1 83.06 40 ASP B O 1
ATOM 1515 N N . LEU B 1 41 ? -10.453 -20.906 5.078 1 87.19 41 LEU B N 1
ATOM 1516 C CA . LEU B 1 41 ? -11.523 -21.188 4.129 1 87.19 41 LEU B CA 1
ATOM 1517 C C . LEU B 1 41 ? -11.953 -22.656 4.215 1 87.19 41 LEU B C 1
ATOM 1519 O O . LEU B 1 41 ? -11.102 -23.547 4.309 1 87.19 41 LEU B O 1
ATOM 1523 N N . GLY B 1 42 ? -13.141 -22.938 4.41 1 81.69 42 GLY B N 1
ATOM 1524 C CA . GLY B 1 42 ? -13.664 -24.281 4.375 1 81.69 42 GLY B CA 1
ATOM 1525 C C . GLY B 1 42 ? -13.906 -24.797 2.967 1 81.69 42 GLY B C 1
ATOM 1526 O O . GLY B 1 42 ? -13.93 -24.016 2.014 1 81.69 42 GLY B O 1
ATOM 1527 N N . GLY B 1 43 ? -13.82 -26.172 2.869 1 81.06 43 GLY B N 1
ATOM 1528 C CA . GLY B 1 43 ? -14.18 -26.75 1.582 1 81.06 43 GLY B CA 1
ATOM 1529 C C . GLY B 1 43 ? -13.062 -27.547 0.947 1 81.06 43 GLY B C 1
ATOM 1530 O O . GLY B 1 43 ? -11.961 -27.625 1.49 1 81.06 43 GLY B O 1
ATOM 1531 N N . ASP B 1 44 ? -13.414 -28.031 -0.196 1 92.19 44 ASP B N 1
ATOM 1532 C CA . ASP B 1 44 ? -12.547 -28.875 -1.018 1 92.19 44 ASP B CA 1
ATOM 1533 C C . ASP B 1 44 ? -11.539 -28.031 -1.789 1 92.19 44 ASP B C 1
ATOM 1535 O O . ASP B 1 44 ? -11.898 -27.016 -2.387 1 92.19 44 ASP B O 1
ATOM 1539 N N . LEU B 1 45 ? -10.219 -28.406 -1.731 1 95.38 45 LEU B N 1
ATOM 1540 C CA . LEU B 1 45 ? -9.141 -27.688 -2.387 1 95.38 45 LEU B CA 1
ATOM 1541 C C . LEU B 1 45 ? -9.422 -27.516 -3.877 1 95.38 45 LEU B C 1
ATOM 1543 O O . LEU B 1 45 ? -9.164 -26.453 -4.445 1 95.38 45 LEU B O 1
ATOM 1547 N N . ASP B 1 46 ? -9.977 -28.5 -4.453 1 96.69 46 ASP B N 1
ATOM 1548 C CA . ASP B 1 46 ? -10.258 -28.453 -5.883 1 96.69 46 ASP B CA 1
ATOM 1549 C C . ASP B 1 46 ? -11.352 -27.422 -6.191 1 96.69 46 ASP B C 1
ATOM 1551 O O . ASP B 1 46 ? -11.297 -26.75 -7.219 1 96.69 46 ASP B O 1
ATOM 1555 N N . ALA B 1 47 ? -12.312 -27.359 -5.336 1 96.62 47 ALA B N 1
ATOM 1556 C CA . ALA B 1 47 ? -13.391 -26.391 -5.516 1 96.62 47 ALA B CA 1
ATOM 1557 C C . ALA B 1 47 ? -12.883 -24.969 -5.359 1 96.62 47 ALA B C 1
ATOM 1559 O O . ALA B 1 47 ? -13.273 -24.078 -6.117 1 96.62 47 ALA B O 1
ATOM 1560 N N . ILE B 1 48 ? -12.016 -24.797 -4.391 1 97.62 48 ILE B N 1
ATOM 1561 C CA . ILE B 1 48 ? -11.438 -23.484 -4.172 1 97.62 48 ILE B CA 1
ATOM 1562 C C . ILE B 1 48 ? -10.562 -23.094 -5.363 1 97.62 48 ILE B C 1
ATOM 1564 O O . ILE B 1 48 ? -10.625 -21.969 -5.852 1 97.62 48 ILE B O 1
ATOM 1568 N N . ALA B 1 49 ? -9.758 -24.016 -5.844 1 98.25 49 ALA B N 1
ATOM 1569 C CA . ALA B 1 49 ? -8.914 -23.766 -7.012 1 98.25 49 ALA B CA 1
ATOM 1570 C C . ALA B 1 49 ? -9.766 -23.391 -8.227 1 98.25 49 ALA B C 1
ATOM 1572 O O . ALA B 1 49 ? -9.414 -22.484 -8.977 1 98.25 49 ALA B O 1
ATOM 1573 N N . THR B 1 50 ? -10.859 -24.078 -8.422 1 97.69 50 THR B N 1
ATOM 1574 C CA . THR B 1 50 ? -11.773 -23.781 -9.523 1 97.69 50 THR B CA 1
ATOM 1575 C C . THR B 1 50 ? -12.375 -22.391 -9.367 1 97.69 50 THR B C 1
ATOM 1577 O O . THR B 1 50 ? -12.477 -21.641 -10.336 1 97.69 50 THR B O 1
ATOM 1580 N N . ALA B 1 51 ? -12.734 -22.094 -8.117 1 97.69 51 ALA B N 1
ATOM 1581 C CA . ALA B 1 51 ? -13.273 -20.766 -7.84 1 97.69 51 ALA B CA 1
ATOM 1582 C C . ALA B 1 51 ? -12.25 -19.688 -8.141 1 97.69 51 ALA B C 1
ATOM 1584 O O . ALA B 1 51 ? -12.586 -18.625 -8.688 1 97.69 51 ALA B O 1
ATOM 1585 N N . LEU B 1 52 ? -11 -19.922 -7.852 1 98.5 52 LEU B N 1
ATOM 1586 C CA . LEU B 1 52 ? -9.922 -18.984 -8.125 1 98.5 52 LEU B CA 1
ATOM 1587 C C . LEU B 1 52 ? -9.734 -18.781 -9.625 1 98.5 52 LEU B C 1
ATOM 1589 O O . LEU B 1 52 ? -9.578 -17.656 -10.094 1 98.5 52 LEU B O 1
ATOM 1593 N N . ARG B 1 53 ? -9.766 -19.844 -10.352 1 98.12 53 ARG B N 1
ATOM 1594 C CA . ARG B 1 53 ? -9.633 -19.766 -11.805 1 98.12 53 ARG B CA 1
ATOM 1595 C C . ARG B 1 53 ? -10.758 -18.938 -12.414 1 98.12 53 ARG B C 1
ATOM 1597 O O . ARG B 1 53 ? -10.508 -18.078 -13.258 1 98.12 53 ARG B O 1
ATOM 1604 N N . ARG B 1 54 ? -11.945 -19.188 -11.977 1 98 54 ARG B N 1
ATOM 1605 C CA . ARG B 1 54 ? -13.102 -18.453 -12.477 1 98 54 ARG B CA 1
ATOM 1606 C C . ARG B 1 54 ? -13.016 -16.984 -12.094 1 98 54 ARG B C 1
ATOM 1608 O O . ARG B 1 54 ? -13.336 -16.109 -12.898 1 98 54 ARG B O 1
ATOM 1615 N N . PHE B 1 55 ? -12.609 -16.766 -10.93 1 98.31 55 PHE B N 1
ATOM 1616 C CA . PHE B 1 55 ? -12.492 -15.375 -10.492 1 98.31 55 PHE B CA 1
ATOM 1617 C C . PHE B 1 55 ? -11.461 -14.633 -11.336 1 98.31 55 PHE B C 1
ATOM 1619 O O . PHE B 1 55 ? -11.688 -13.484 -11.727 1 98.31 55 PHE B O 1
ATOM 1626 N N . ARG B 1 56 ? -10.359 -15.289 -11.586 1 97.94 56 ARG B N 1
ATOM 1627 C CA . ARG B 1 56 ? -9.32 -14.688 -12.414 1 97.94 56 ARG B CA 1
ATOM 1628 C C . ARG B 1 56 ? -9.883 -14.227 -13.758 1 97.94 56 ARG B C 1
ATOM 1630 O O . ARG B 1 56 ? -9.562 -13.141 -14.227 1 97.94 56 ARG B O 1
ATOM 1637 N N . GLU B 1 57 ? -10.734 -14.945 -14.305 1 96.88 57 GLU B N 1
ATOM 1638 C CA . GLU B 1 57 ? -11.32 -14.633 -15.609 1 96.88 57 GLU B CA 1
ATOM 1639 C C . GLU B 1 57 ? -12.227 -13.406 -15.531 1 96.88 57 GLU B C 1
ATOM 1641 O O . GLU B 1 57 ? -12.438 -12.727 -16.531 1 96.88 57 GLU B O 1
ATOM 1646 N N . ASP B 1 58 ? -12.75 -13.156 -14.367 1 96.06 58 ASP B N 1
ATOM 1647 C CA . ASP B 1 58 ? -13.664 -12.039 -14.172 1 96.06 58 ASP B CA 1
ATOM 1648 C C . ASP B 1 58 ? -12.898 -10.742 -13.891 1 96.06 58 ASP B C 1
ATOM 1650 O O . ASP B 1 58 ? -13.477 -9.656 -13.922 1 96.06 58 ASP B O 1
ATOM 1654 N N . LEU B 1 59 ? -11.641 -10.805 -13.633 1 96.69 59 LEU B N 1
ATOM 1655 C CA . LEU B 1 59 ? -10.867 -9.641 -13.234 1 96.69 59 LEU B CA 1
ATOM 1656 C C . LEU B 1 59 ? -10.242 -8.961 -14.445 1 96.69 59 LEU B C 1
ATOM 1658 O O . LEU B 1 59 ? -9.82 -9.633 -15.391 1 96.69 59 LEU B O 1
ATOM 1662 N N . PRO B 1 60 ? -10.203 -7.594 -14.367 1 94.62 60 PRO B N 1
ATOM 1663 C CA . PRO B 1 60 ? -9.43 -6.926 -15.414 1 94.62 60 PRO B CA 1
ATOM 1664 C C . PRO B 1 60 ? -7.945 -7.285 -15.367 1 94.62 60 PRO B C 1
ATOM 1666 O O . PRO B 1 60 ? -7.379 -7.461 -14.289 1 94.62 60 PRO B O 1
ATOM 1669 N N . THR B 1 61 ? -7.309 -7.34 -16.516 1 94.31 61 THR B N 1
ATOM 1670 C CA . THR B 1 61 ? -5.887 -7.652 -16.594 1 94.31 61 THR B CA 1
ATOM 1671 C C . THR B 1 61 ? -5.059 -6.625 -15.828 1 94.31 61 THR B C 1
ATOM 1673 O O . THR B 1 61 ? -5.355 -5.43 -15.867 1 94.31 61 THR B O 1
ATOM 1676 N N . TYR B 1 62 ? -4.023 -7.109 -15.195 1 95.38 62 TYR B N 1
ATOM 1677 C CA . TYR B 1 62 ? -3.113 -6.219 -14.484 1 95.38 62 TYR B CA 1
ATOM 1678 C C . TYR B 1 62 ? -2.42 -5.262 -15.445 1 95.38 62 TYR B C 1
ATOM 1680 O O . TYR B 1 62 ? -1.922 -5.68 -16.5 1 95.38 62 TYR B O 1
ATOM 1688 N N . ALA B 1 63 ? -2.488 -4.016 -15.117 1 94.06 63 ALA B N 1
ATOM 1689 C CA . ALA B 1 63 ? -1.811 -2.986 -15.898 1 94.06 63 ALA B CA 1
ATOM 1690 C C . ALA B 1 63 ? -1.297 -1.864 -15 1 94.06 63 ALA B C 1
ATOM 1692 O O . ALA B 1 63 ? -1.792 -1.677 -13.891 1 94.06 63 ALA B O 1
ATOM 1693 N N . THR B 1 64 ? -0.276 -1.262 -15.477 1 93.56 64 THR B N 1
ATOM 1694 C CA . THR B 1 64 ? 0.265 -0.092 -14.789 1 93.56 64 THR B CA 1
ATOM 1695 C C . THR B 1 64 ? 0.208 1.137 -15.695 1 93.56 64 THR B C 1
ATOM 1697 O O . THR B 1 64 ? 0.111 1.012 -16.922 1 93.56 64 THR B O 1
ATOM 1700 N N . ALA B 1 65 ? 0.133 2.234 -15.062 1 93.69 65 ALA B N 1
ATOM 1701 C CA . ALA B 1 65 ? 0.16 3.502 -15.789 1 93.69 65 ALA B CA 1
ATOM 1702 C C . ALA B 1 65 ? 1.137 4.48 -15.141 1 93.69 65 ALA B C 1
ATOM 1704 O O . ALA B 1 65 ? 1.411 4.395 -13.945 1 93.69 65 ALA B O 1
ATOM 1705 N N . GLU B 1 66 ? 1.643 5.363 -16.047 1 96 66 GLU B N 1
ATOM 1706 C CA . GLU B 1 66 ? 2.488 6.449 -15.547 1 96 66 GLU B CA 1
ATOM 1707 C C . GLU B 1 66 ? 1.656 7.539 -14.875 1 96 66 GLU B C 1
ATOM 1709 O O . GLU B 1 66 ? 0.579 7.891 -15.367 1 96 66 GLU B O 1
ATOM 1714 N N . ARG B 1 67 ? 2.125 7.996 -13.812 1 96.62 67 ARG B N 1
ATOM 1715 C CA . ARG B 1 67 ? 1.543 9.141 -13.117 1 96.62 67 ARG B CA 1
ATOM 1716 C C . ARG B 1 67 ? 2.447 10.359 -13.227 1 96.62 67 ARG B C 1
ATOM 1718 O O . ARG B 1 67 ? 3.473 10.445 -12.547 1 96.62 67 ARG B O 1
ATOM 1725 N N . PRO B 1 68 ? 2.051 11.273 -14.039 1 97.81 68 PRO B N 1
ATOM 1726 C CA . PRO B 1 68 ? 2.871 12.484 -14.148 1 97.81 68 PRO B CA 1
ATOM 1727 C C . PRO B 1 68 ? 2.965 13.25 -12.828 1 97.81 68 PRO B C 1
ATOM 1729 O O . PRO B 1 68 ? 1.962 13.781 -12.344 1 97.81 68 PRO B O 1
ATOM 1732 N N . ALA B 1 69 ? 4.121 13.297 -12.289 1 98.06 69 ALA B N 1
ATOM 1733 C CA . ALA B 1 69 ? 4.398 14.008 -11.039 1 98.06 69 ALA B CA 1
ATOM 1734 C C . ALA B 1 69 ? 5.871 14.406 -10.953 1 98.06 69 ALA B C 1
ATOM 1736 O O . ALA B 1 69 ? 6.738 13.727 -11.516 1 98.06 69 ALA B O 1
ATOM 1737 N N . SER B 1 70 ? 6.113 15.531 -10.328 1 98.19 70 SER B N 1
ATOM 1738 C CA . SER B 1 70 ? 7.473 15.961 -10.023 1 98.19 70 SER B CA 1
ATOM 1739 C C . SER B 1 70 ? 7.906 15.484 -8.641 1 98.19 70 SER B C 1
ATOM 1741 O O . SER B 1 70 ? 7.133 15.562 -7.684 1 98.19 70 SER B O 1
ATOM 1743 N N . VAL B 1 71 ? 9.125 14.953 -8.531 1 98.44 71 VAL B N 1
ATOM 1744 C CA . VAL B 1 71 ? 9.641 14.43 -7.27 1 98.44 71 VAL B CA 1
ATOM 1745 C C . VAL B 1 71 ? 10.805 15.289 -6.789 1 98.44 71 VAL B C 1
ATOM 1747 O O . VAL B 1 71 ? 11.695 15.633 -7.574 1 98.44 71 VAL B O 1
ATOM 1750 N N . SER B 1 72 ? 10.758 15.648 -5.566 1 97.62 72 SER B N 1
ATOM 1751 C CA . SER B 1 72 ? 11.836 16.406 -4.953 1 97.62 72 SER B CA 1
ATOM 1752 C C . SER B 1 72 ? 12.195 15.852 -3.58 1 97.62 72 SER B C 1
ATOM 1754 O O . SER B 1 72 ? 11.461 15.039 -3.021 1 97.62 72 SER B O 1
ATOM 1756 N N . MET B 1 73 ? 13.328 16.234 -3.141 1 97.19 73 MET B N 1
ATOM 1757 C CA . MET B 1 73 ? 13.82 15.797 -1.835 1 97.19 73 MET B CA 1
ATOM 1758 C C . MET B 1 73 ? 14.078 16.984 -0.923 1 97.19 73 MET B C 1
ATOM 1760 O O . MET B 1 73 ? 14.578 18.016 -1.371 1 97.19 73 MET B O 1
ATOM 1764 N N . ARG B 1 74 ? 13.656 16.875 0.26 1 95.62 74 ARG B N 1
ATOM 1765 C CA . ARG B 1 74 ? 13.953 17.844 1.318 1 95.62 74 ARG B CA 1
ATOM 1766 C C . ARG B 1 74 ? 14.711 17.172 2.465 1 95.62 74 ARG B C 1
ATOM 1768 O O . ARG B 1 74 ? 14.109 16.453 3.264 1 95.62 74 ARG B O 1
ATOM 1775 N N . SER B 1 75 ? 15.969 17.484 2.57 1 95.81 75 SER B N 1
ATOM 1776 C CA . SER B 1 75 ? 16.781 16.906 3.635 1 95.81 75 SER B CA 1
ATOM 1777 C C . SER B 1 75 ? 16.672 17.719 4.918 1 95.81 75 SER B C 1
ATOM 1779 O O . SER B 1 75 ? 16.281 18.891 4.887 1 95.81 75 SER B O 1
ATOM 1781 N N . GLY B 1 76 ? 16.953 17.125 6.004 1 95.75 76 GLY B N 1
ATOM 1782 C CA . GLY B 1 76 ? 17.016 17.812 7.277 1 95.75 76 GLY B CA 1
ATOM 1783 C C . GLY B 1 76 ? 15.664 18.016 7.922 1 95.75 76 GLY B C 1
ATOM 1784 O O . GLY B 1 76 ? 15.422 19.031 8.57 1 95.75 76 GLY B O 1
ATOM 1785 N N . VAL B 1 77 ? 14.781 17.094 7.613 1 95.94 77 VAL B N 1
ATOM 1786 C CA . VAL B 1 77 ? 13.477 17.172 8.258 1 95.94 77 VAL B CA 1
ATOM 1787 C C . VAL B 1 77 ? 13.438 16.25 9.469 1 95.94 77 VAL B C 1
ATOM 1789 O O . VAL B 1 77 ? 14.305 15.398 9.641 1 95.94 77 VAL B O 1
ATOM 1792 N N . GLY B 1 78 ? 12.492 16.484 10.336 1 94.94 78 GLY B N 1
ATOM 1793 C CA . GLY B 1 78 ? 12.305 15.664 11.508 1 94.94 78 GLY B CA 1
ATOM 1794 C C . GLY B 1 78 ? 10.852 15.398 11.836 1 94.94 78 GLY B C 1
ATOM 1795 O O . GLY B 1 78 ? 9.977 16.188 11.484 1 94.94 78 GLY B O 1
ATOM 1796 N N . VAL B 1 79 ? 10.555 14.227 12.398 1 95.19 79 VAL B N 1
ATOM 1797 C CA . VAL B 1 79 ? 9.219 13.883 12.891 1 95.19 79 VAL B CA 1
ATOM 1798 C C . VAL B 1 79 ? 9.125 14.188 14.383 1 95.19 79 VAL B C 1
ATOM 1800 O O . VAL B 1 79 ? 9.875 13.617 15.188 1 95.19 79 VAL B O 1
ATOM 1803 N N . VAL B 1 80 ? 8.25 15.047 14.711 1 93.44 80 VAL B N 1
ATOM 1804 C CA . VAL B 1 80 ? 8.164 15.453 16.109 1 93.44 80 VAL B CA 1
ATOM 1805 C C . VAL B 1 80 ? 6.723 15.328 16.594 1 93.44 80 VAL B C 1
ATOM 1807 O O . VAL B 1 80 ? 5.781 15.508 15.82 1 93.44 80 VAL B O 1
ATOM 1810 N N . GLU B 1 81 ? 6.625 14.891 17.812 1 88.81 81 GLU B N 1
ATOM 1811 C CA . GLU B 1 81 ? 5.324 14.891 18.484 1 88.81 81 GLU B CA 1
ATOM 1812 C C . GLU B 1 81 ? 5.125 16.156 19.312 1 88.81 81 GLU B C 1
ATOM 1814 O O . GLU B 1 81 ? 6.062 16.641 19.938 1 88.81 81 GLU B O 1
ATOM 1819 N N . GLY B 1 82 ? 3.938 16.75 19.234 1 74.81 82 GLY B N 1
ATOM 1820 C CA . GLY B 1 82 ? 3.693 17.859 20.141 1 74.81 82 GLY B CA 1
ATOM 1821 C C . GLY B 1 82 ? 2.744 18.891 19.578 1 74.81 82 GLY B C 1
ATOM 1822 O O . GLY B 1 82 ? 2.193 18.703 18.484 1 74.81 82 GLY B O 1
ATOM 1823 N N . PRO B 1 83 ? 2.5 19.875 20.344 1 63.06 83 PRO B N 1
ATOM 1824 C CA . PRO B 1 83 ? 1.482 20.891 20.078 1 63.06 83 PRO B CA 1
ATOM 1825 C C . PRO B 1 83 ? 1.696 21.594 18.75 1 63.06 83 PRO B C 1
ATOM 1827 O O . PRO B 1 83 ? 2.814 21.609 18.219 1 63.06 83 PRO B O 1
ATOM 1830 N N . ALA B 1 84 ? 0.55 21.969 18.172 1 59.12 84 ALA B N 1
ATOM 1831 C CA . ALA B 1 84 ? 0.312 22.562 16.859 1 59.12 84 ALA B CA 1
ATOM 1832 C C . ALA B 1 84 ? 1.294 23.703 16.594 1 59.12 84 ALA B C 1
ATOM 1834 O O . ALA B 1 84 ? 1.712 23.906 15.445 1 59.12 84 ALA B O 1
ATOM 1835 N N . GLU B 1 85 ? 1.575 24.453 17.609 1 56.12 85 GLU B N 1
ATOM 1836 C CA . GLU B 1 85 ? 2.336 25.672 17.375 1 56.12 85 GLU B CA 1
ATOM 1837 C C . GLU B 1 85 ? 3.613 25.391 16.594 1 56.12 85 GLU B C 1
ATOM 1839 O O . GLU B 1 85 ? 4.082 26.234 15.836 1 56.12 85 GLU B O 1
ATOM 1844 N N . HIS B 1 86 ? 4.195 24.266 16.781 1 53.94 86 HIS B N 1
ATOM 1845 C CA . HIS B 1 86 ? 5.492 23.969 16.188 1 53.94 86 HIS B CA 1
ATOM 1846 C C . HIS B 1 86 ? 5.363 23.656 14.703 1 53.94 86 HIS B C 1
ATOM 1848 O O . HIS B 1 86 ? 6.363 23.594 13.984 1 53.94 86 HIS B O 1
ATOM 1854 N N . GLY B 1 87 ? 4.141 23.859 14.25 1 58.44 87 GLY B N 1
ATOM 1855 C CA . GLY B 1 87 ? 4.141 23.156 12.977 1 58.44 87 GLY B CA 1
ATOM 1856 C C . GLY B 1 87 ? 3.619 23.984 11.828 1 58.44 87 GLY B C 1
ATOM 1857 O O . GLY B 1 87 ? 3.006 23.469 10.898 1 58.44 87 GLY B O 1
ATOM 1858 N N . ALA B 1 88 ? 3.799 25.359 12.039 1 66.75 88 ALA B N 1
ATOM 1859 C CA . ALA B 1 88 ? 3.316 26.219 10.961 1 66.75 88 ALA B CA 1
ATOM 1860 C C . ALA B 1 88 ? 4.008 25.875 9.641 1 66.75 88 ALA B C 1
ATOM 1862 O O . ALA B 1 88 ? 3.373 25.875 8.586 1 66.75 88 ALA B O 1
ATOM 1863 N N . ASP B 1 89 ? 5.207 25.484 9.75 1 80.88 89 ASP B N 1
ATOM 1864 C CA . ASP B 1 89 ? 5.965 25.188 8.531 1 80.88 89 ASP B CA 1
ATOM 1865 C C . ASP B 1 89 ? 6.113 23.688 8.32 1 80.88 89 ASP B C 1
ATOM 1867 O O . ASP B 1 89 ? 7.012 23.25 7.602 1 80.88 89 ASP B O 1
ATOM 1871 N N . ALA B 1 90 ? 5.238 23 8.906 1 89.5 90 ALA B N 1
ATOM 1872 C CA . ALA B 1 90 ? 5.355 21.547 8.812 1 89.5 90 ALA B CA 1
ATOM 1873 C C . ALA B 1 90 ? 4.953 21.062 7.422 1 89.5 90 ALA B C 1
ATOM 1875 O O . ALA B 1 90 ? 3.99 21.562 6.836 1 89.5 90 ALA B O 1
ATOM 1876 N N . LEU B 1 91 ? 5.723 20.156 6.938 1 92.75 91 LEU B N 1
ATOM 1877 C CA . LEU B 1 91 ? 5.434 19.516 5.66 1 92.75 91 LEU B CA 1
ATOM 1878 C C . LEU B 1 91 ? 4.199 18.625 5.766 1 92.75 91 LEU B C 1
ATOM 1880 O O . LEU B 1 91 ? 3.395 18.562 4.832 1 92.75 91 LEU B O 1
ATOM 1884 N N . LEU B 1 92 ? 4.047 18 6.871 1 94.25 92 LEU B N 1
ATOM 1885 C CA . LEU B 1 92 ? 2.963 17.094 7.211 1 94.25 92 LEU B CA 1
ATOM 1886 C C . LEU B 1 92 ? 2.586 17.219 8.68 1 94.25 92 LEU B C 1
ATOM 1888 O O . LEU B 1 92 ? 3.459 17.359 9.547 1 94.25 92 LEU B O 1
ATOM 1892 N N . ARG B 1 93 ? 1.328 17.297 8.93 1 94.5 93 ARG B N 1
ATOM 1893 C CA . ARG B 1 93 ? 0.794 17.219 10.281 1 94.5 93 ARG B CA 1
ATOM 1894 C C . ARG B 1 93 ? -0.339 16.203 10.367 1 94.5 93 ARG B C 1
ATOM 1896 O O . ARG B 1 93 ? -1.228 16.188 9.516 1 94.5 93 ARG B O 1
ATOM 1903 N N . LEU B 1 94 ? -0.279 15.367 11.336 1 94.62 94 LEU B N 1
ATOM 1904 C CA . LEU B 1 94 ? -1.294 14.344 11.555 1 94.62 94 LEU B CA 1
ATOM 1905 C C . LEU B 1 94 ? -1.396 13.984 13.031 1 94.62 94 LEU B C 1
ATOM 1907 O O . LEU B 1 94 ? -0.427 13.508 13.633 1 94.62 94 LEU B O 1
ATOM 1911 N N . SER B 1 95 ? -2.59 14.195 13.562 1 89.5 95 SER B N 1
ATOM 1912 C CA . SER B 1 95 ? -2.945 13.773 14.914 1 89.5 95 SER B CA 1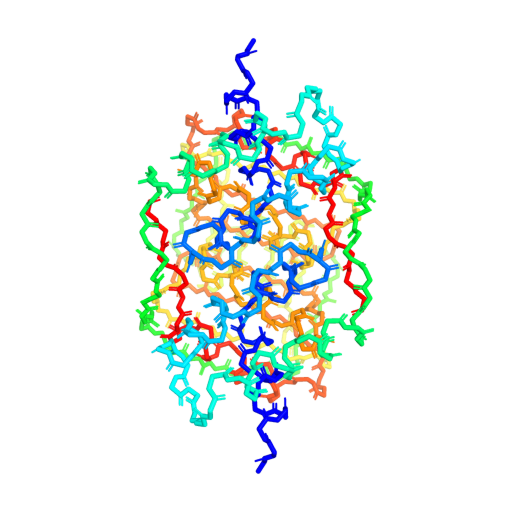
ATOM 1913 C C . SER B 1 95 ? -1.856 14.156 15.914 1 89.5 95 SER B C 1
ATOM 1915 O O . SER B 1 95 ? -1.403 13.312 16.688 1 89.5 95 SER B O 1
ATOM 1917 N N . GLY B 1 96 ? -1.357 15.336 15.844 1 87.94 96 GLY B N 1
ATOM 1918 C CA . GLY B 1 96 ? -0.412 15.852 16.828 1 87.94 96 GLY B CA 1
ATOM 1919 C C . GLY B 1 96 ? 1.035 15.594 16.453 1 87.94 96 GLY B C 1
ATOM 1920 O O . GLY B 1 96 ? 1.951 16.047 17.141 1 87.94 96 GLY B O 1
ATOM 1921 N N . THR B 1 97 ? 1.286 14.859 15.469 1 94.06 97 THR B N 1
ATOM 1922 C CA . THR B 1 97 ? 2.633 14.625 14.961 1 94.06 97 THR B CA 1
ATOM 1923 C C . THR B 1 97 ? 2.902 15.492 13.734 1 94.06 97 THR B C 1
ATOM 1925 O O . THR B 1 97 ? 2.02 15.68 12.891 1 94.06 97 THR B O 1
ATOM 1928 N N . ALA B 1 98 ? 4.129 16.016 13.633 1 94.56 98 ALA B N 1
ATOM 1929 C CA . ALA B 1 98 ? 4.453 16.906 12.508 1 94.56 98 ALA B CA 1
ATOM 1930 C C . ALA B 1 98 ? 5.812 16.562 11.914 1 94.56 98 ALA B C 1
ATOM 1932 O O . ALA B 1 98 ? 6.719 16.125 12.633 1 94.56 98 ALA B O 1
ATOM 1933 N N . VAL B 1 99 ? 5.926 16.703 10.633 1 95.75 99 VAL B N 1
ATOM 1934 C CA . VAL B 1 99 ? 7.211 16.703 9.945 1 95.75 99 VAL B CA 1
ATOM 1935 C C . VAL B 1 99 ? 7.715 18.125 9.789 1 95.75 99 VAL B C 1
ATOM 1937 O O . VAL B 1 99 ? 7.156 18.906 9.008 1 95.75 99 VAL B O 1
ATOM 1940 N N . VAL B 1 100 ? 8.766 18.422 10.484 1 93.69 100 VAL B N 1
ATOM 1941 C CA . VAL B 1 100 ? 9.25 19.797 10.586 1 93.69 100 VAL B CA 1
ATOM 1942 C C . VAL B 1 100 ? 10.602 19.922 9.875 1 93.69 100 VAL B C 1
ATOM 1944 O O . VAL B 1 100 ? 11.273 18.922 9.633 1 93.69 100 VAL B O 1
ATOM 1947 N N . PRO B 1 101 ? 11 21.156 9.469 1 92.44 101 PRO B N 1
ATOM 1948 C CA . PRO B 1 101 ? 12.234 21.359 8.703 1 92.44 101 PRO B CA 1
ATOM 1949 C C . PRO B 1 101 ? 13.484 21.281 9.578 1 92.44 101 PRO B C 1
ATOM 1951 O O . PRO B 1 101 ? 14.43 22.047 9.375 1 92.44 101 PRO B O 1
ATOM 1954 N N . GLU B 1 102 ? 13.547 20.672 10.625 1 91 102 GLU B N 1
ATOM 1955 C CA . GLU B 1 102 ? 14.703 20.406 11.469 1 91 102 GLU B CA 1
ATOM 1956 C C . GLU B 1 102 ? 14.766 18.938 11.883 1 91 102 GLU B C 1
ATOM 1958 O O . GLU B 1 102 ? 13.805 18.406 12.438 1 91 102 GLU B O 1
ATOM 1963 N N . GLY B 1 103 ? 15.805 18.312 11.602 1 95.19 103 GLY B N 1
ATOM 1964 C CA . GLY B 1 103 ? 15.984 16.906 11.93 1 95.19 103 GLY B CA 1
ATOM 1965 C C . GLY B 1 103 ? 17 16.203 11.031 1 95.19 103 GLY B C 1
ATOM 1966 O O . GLY B 1 103 ? 17.766 16.859 10.32 1 95.19 103 GLY B O 1
ATOM 1967 N N . ASP B 1 104 ? 17.062 14.844 11.055 1 96.56 104 ASP B N 1
ATOM 1968 C CA . ASP B 1 104 ? 18.078 14.078 10.352 1 96.56 104 ASP B CA 1
ATOM 1969 C C . ASP B 1 104 ? 17.469 13.258 9.219 1 96.56 104 ASP B C 1
ATOM 1971 O O . ASP B 1 104 ? 18.188 12.672 8.406 1 96.56 104 ASP B O 1
ATOM 1975 N N . ASP B 1 105 ? 16.172 13.375 9.148 1 98 105 ASP B N 1
ATOM 1976 C CA . ASP B 1 105 ? 15.5 12.562 8.141 1 98 105 ASP B CA 1
ATOM 1977 C C . ASP B 1 105 ? 15.438 13.281 6.797 1 98 105 ASP B C 1
ATOM 1979 O O . ASP B 1 105 ? 15.945 14.398 6.664 1 98 105 ASP B O 1
ATOM 1983 N N . THR B 1 106 ? 14.953 12.609 5.801 1 98.19 106 THR B N 1
ATOM 1984 C CA . THR B 1 106 ? 14.75 13.125 4.453 1 98.19 106 THR B CA 1
ATOM 1985 C C . THR B 1 106 ? 13.305 12.914 4.004 1 98.19 106 THR B C 1
ATOM 1987 O O . THR B 1 106 ? 12.758 11.82 4.148 1 98.19 106 THR B O 1
ATOM 1990 N N . ALA B 1 107 ? 12.695 13.953 3.549 1 98.38 107 ALA B N 1
ATOM 1991 C CA . ALA B 1 107 ? 11.359 13.859 2.961 1 98.38 107 ALA B CA 1
ATOM 1992 C C . ALA B 1 107 ? 11.438 13.805 1.438 1 98.38 107 ALA B C 1
ATOM 1994 O O . ALA B 1 107 ? 12.117 14.617 0.813 1 98.38 107 ALA B O 1
ATOM 1995 N N . ILE B 1 108 ? 10.828 12.812 0.856 1 98.75 108 ILE B N 1
ATOM 1996 C CA . ILE B 1 108 ? 10.578 12.773 -0.58 1 98.75 108 ILE B CA 1
ATOM 1997 C C . ILE B 1 108 ? 9.164 13.289 -0.871 1 98.75 108 ILE B C 1
ATOM 1999 O O . ILE B 1 108 ? 8.188 12.766 -0.332 1 98.75 108 ILE B O 1
ATOM 2003 N N . VAL B 1 109 ? 9.094 14.312 -1.687 1 98.5 109 VAL B N 1
ATOM 2004 C CA . VAL B 1 109 ? 7.816 14.953 -1.998 1 98.5 109 VAL B CA 1
ATOM 2005 C C . VAL B 1 109 ? 7.508 14.789 -3.484 1 98.5 109 VAL B C 1
ATOM 2007 O O . VAL B 1 109 ? 8.344 15.117 -4.336 1 98.5 109 VAL B O 1
ATOM 2010 N N . ALA B 1 110 ? 6.41 14.234 -3.758 1 98.69 110 ALA B N 1
ATOM 2011 C CA . ALA B 1 110 ? 5.91 14.164 -5.129 1 98.69 110 ALA B CA 1
ATOM 2012 C C . ALA B 1 110 ? 4.688 15.062 -5.312 1 98.69 110 ALA B C 1
ATOM 2014 O O . ALA B 1 110 ? 3.768 15.039 -4.492 1 98.69 110 ALA B O 1
ATOM 2015 N N . THR B 1 111 ? 4.688 15.875 -6.359 1 98.31 111 THR B N 1
ATOM 2016 C CA . THR B 1 111 ? 3.582 16.781 -6.656 1 98.31 111 THR B CA 1
ATOM 2017 C C . THR B 1 111 ? 3.07 16.562 -8.078 1 98.31 111 THR B C 1
ATOM 2019 O O . THR B 1 111 ? 3.852 16.562 -9.031 1 98.31 111 THR B O 1
ATOM 2022 N N . GLY B 1 112 ? 1.876 16.359 -8.211 1 98.19 112 GLY B N 1
ATOM 2023 C CA . GLY B 1 112 ? 1.254 16.094 -9.492 1 98.19 112 GLY B CA 1
ATOM 2024 C C . GLY B 1 112 ? 0.091 15.117 -9.406 1 98.19 112 GLY B C 1
ATOM 2025 O O . GLY B 1 112 ? -0.826 15.312 -8.602 1 98.19 112 GLY B O 1
ATOM 2026 N N . ASP B 1 113 ? 0.012 14.164 -10.312 1 97.69 113 ASP B N 1
ATOM 2027 C CA . ASP B 1 113 ? -1.05 13.164 -10.352 1 97.69 113 ASP B CA 1
ATOM 2028 C C . ASP B 1 113 ? -0.774 12.023 -9.375 1 97.69 113 ASP B C 1
ATOM 2030 O O . ASP B 1 113 ? -0.359 10.938 -9.773 1 97.69 113 ASP B O 1
ATOM 2034 N N . VAL B 1 114 ? -0.993 12.352 -8.094 1 97.81 114 VAL B N 1
ATOM 2035 C CA . VAL B 1 114 ? -0.781 11.367 -7.035 1 97.81 114 VAL B CA 1
ATOM 2036 C C . VAL B 1 114 ? -2.084 11.141 -6.273 1 97.81 114 VAL B C 1
ATOM 2038 O O . VAL B 1 114 ? -2.955 12.008 -6.242 1 97.81 114 VAL B O 1
ATOM 2041 N N . ASP B 1 115 ? -2.266 9.938 -5.777 1 97.12 115 ASP B N 1
ATOM 2042 C CA . ASP B 1 115 ? -3.438 9.57 -4.988 1 97.12 115 ASP B CA 1
ATOM 2043 C C . ASP B 1 115 ? -3.113 8.43 -4.027 1 97.12 115 ASP B C 1
ATOM 2045 O O . ASP B 1 115 ? -1.943 8.109 -3.803 1 97.12 115 ASP B O 1
ATOM 2049 N N . ALA B 1 116 ? -4.094 7.902 -3.432 1 97.56 116 ALA B N 1
ATOM 2050 C CA . ALA B 1 116 ? -3.92 6.852 -2.43 1 97.56 116 ALA B CA 1
ATOM 2051 C C . ALA B 1 116 ? -3.264 5.617 -3.035 1 97.56 116 ALA B C 1
ATOM 2053 O O . ALA B 1 116 ? -2.459 4.949 -2.381 1 97.56 116 ALA B O 1
ATOM 2054 N N . ALA B 1 117 ? -3.637 5.273 -4.273 1 97.06 117 ALA B N 1
ATOM 2055 C CA . ALA B 1 117 ? -3.033 4.121 -4.941 1 97.06 117 ALA B CA 1
ATOM 2056 C C . ALA B 1 117 ? -1.538 4.34 -5.164 1 97.06 117 ALA B C 1
ATOM 2058 O O . ALA B 1 117 ? -0.736 3.422 -4.973 1 97.06 117 ALA B O 1
ATOM 2059 N N . ALA B 1 118 ? -1.199 5.539 -5.59 1 97.69 118 ALA B N 1
ATOM 2060 C CA . ALA B 1 118 ? 0.209 5.883 -5.766 1 97.69 118 ALA B CA 1
ATOM 2061 C C . ALA B 1 118 ? 0.968 5.781 -4.445 1 97.69 118 ALA B C 1
ATOM 2063 O O . ALA B 1 118 ? 2.094 5.281 -4.406 1 97.69 118 ALA B O 1
ATOM 2064 N N . LEU B 1 119 ? 0.367 6.266 -3.393 1 98.62 119 LEU B N 1
ATOM 2065 C CA . LEU B 1 119 ? 1.004 6.18 -2.084 1 98.62 119 LEU B CA 1
ATOM 2066 C C . LEU B 1 119 ? 1.204 4.727 -1.669 1 98.62 119 LEU B C 1
ATOM 2068 O O . LEU B 1 119 ? 2.289 4.348 -1.224 1 98.62 119 LEU B O 1
ATOM 2072 N N . ALA B 1 120 ? 0.169 3.918 -1.801 1 98.25 120 ALA B N 1
ATOM 2073 C CA . ALA B 1 120 ? 0.272 2.508 -1.44 1 98.25 120 ALA B CA 1
ATOM 2074 C C . ALA B 1 120 ? 1.405 1.828 -2.205 1 98.25 120 ALA B C 1
ATOM 2076 O O . ALA B 1 120 ? 2.225 1.12 -1.615 1 98.25 120 ALA B O 1
ATOM 2077 N N . GLU B 1 121 ? 1.44 2.072 -3.5 1 98.06 121 GLU B N 1
ATOM 2078 C CA . GLU B 1 121 ? 2.49 1.494 -4.332 1 98.06 121 GLU B CA 1
ATOM 2079 C C . GLU B 1 121 ? 3.873 1.941 -3.865 1 98.06 121 GLU B C 1
ATOM 2081 O O . GLU B 1 121 ? 4.797 1.13 -3.773 1 98.06 121 GLU B O 1
ATOM 2086 N N . THR B 1 122 ? 4.016 3.205 -3.623 1 98.62 122 THR B N 1
ATOM 2087 C CA . THR B 1 122 ? 5.27 3.77 -3.137 1 98.62 122 THR B CA 1
ATOM 2088 C C . THR B 1 122 ? 5.703 3.086 -1.843 1 98.62 122 THR B C 1
ATOM 2090 O O . THR B 1 122 ? 6.848 2.648 -1.72 1 98.62 122 THR B O 1
ATOM 2093 N N . LEU B 1 123 ? 4.809 2.939 -0.945 1 98.56 123 LEU B N 1
ATOM 2094 C CA . LEU B 1 123 ? 5.121 2.35 0.352 1 98.56 123 LEU B CA 1
ATOM 2095 C C . LEU B 1 123 ? 5.473 0.873 0.20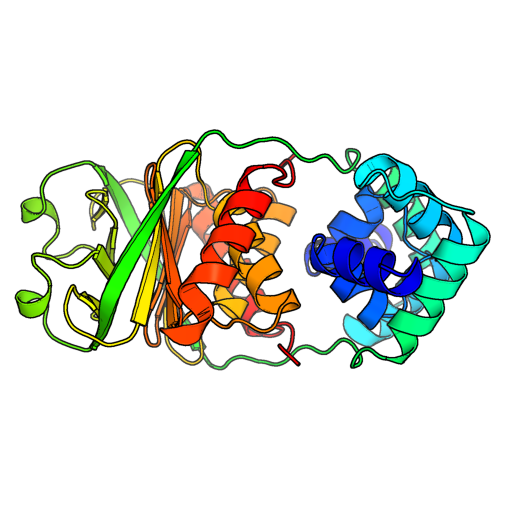6 1 98.56 123 LEU B C 1
ATOM 2097 O O . LEU B 1 123 ? 6.398 0.383 0.855 1 98.56 123 LEU B O 1
ATOM 2101 N N . ASP B 1 124 ? 4.734 0.196 -0.591 1 97.88 124 ASP B N 1
ATOM 2102 C CA . ASP B 1 124 ? 5 -1.221 -0.82 1 97.88 124 ASP B CA 1
ATOM 2103 C C . ASP B 1 124 ? 6.375 -1.425 -1.457 1 97.88 124 ASP B C 1
ATOM 2105 O O . ASP B 1 124 ? 7.105 -2.344 -1.084 1 97.88 124 ASP B O 1
ATOM 2109 N N . ARG B 1 125 ? 6.715 -0.606 -2.381 1 98.12 125 ARG B N 1
ATOM 2110 C CA . ARG B 1 125 ? 8.016 -0.737 -3.027 1 98.12 125 ARG B CA 1
ATOM 2111 C C . ARG B 1 125 ? 9.148 -0.393 -2.062 1 98.12 125 ARG B C 1
ATOM 2113 O O . ARG B 1 125 ? 10.203 -1.031 -2.078 1 98.12 125 ARG B O 1
ATOM 2120 N N . LEU B 1 126 ? 8.961 0.625 -1.293 1 98.38 126 LEU B N 1
ATOM 2121 C CA . LEU B 1 126 ? 9.953 0.924 -0.271 1 98.38 126 LEU B CA 1
ATOM 2122 C C . LEU B 1 126 ? 10.148 -0.265 0.663 1 98.38 126 LEU B C 1
ATOM 2124 O O . LEU B 1 126 ? 11.281 -0.629 0.986 1 98.38 126 LEU B O 1
ATOM 2128 N N . ARG B 1 127 ? 9.062 -0.891 1.044 1 97.19 127 ARG B N 1
ATOM 2129 C CA . ARG B 1 127 ? 9.109 -2.045 1.938 1 97.19 127 ARG B CA 1
ATOM 2130 C C . ARG B 1 127 ? 9.914 -3.184 1.32 1 97.19 127 ARG B C 1
ATOM 2132 O O . ARG B 1 127 ? 10.711 -3.826 2.002 1 97.19 127 ARG B O 1
ATOM 2139 N N . THR B 1 128 ? 9.734 -3.477 0.027 1 96.56 128 THR B N 1
ATOM 2140 C CA . THR B 1 128 ? 10.383 -4.613 -0.618 1 96.56 128 THR B CA 1
ATOM 2141 C C . THR B 1 128 ? 11.898 -4.398 -0.695 1 96.56 128 THR B C 1
ATOM 2143 O O . THR B 1 128 ? 12.656 -5.355 -0.864 1 96.56 128 THR B O 1
ATOM 2146 N N . VAL B 1 129 ? 12.32 -3.115 -0.584 1 95.88 129 VAL B N 1
ATOM 2147 C CA . VAL B 1 129 ? 13.758 -2.877 -0.618 1 95.88 129 VAL B CA 1
ATOM 2148 C C . VAL B 1 129 ? 14.266 -2.58 0.791 1 95.88 129 VAL B C 1
ATOM 2150 O O . VAL B 1 129 ? 15.383 -2.096 0.963 1 95.88 129 VAL B O 1
ATOM 2153 N N . GLY B 1 130 ? 13.414 -2.74 1.782 1 95.38 130 GLY B N 1
ATOM 2154 C CA . GLY B 1 130 ? 13.844 -2.699 3.172 1 95.38 130 GLY B CA 1
ATOM 2155 C C . GLY B 1 130 ? 13.836 -1.298 3.754 1 95.38 130 GLY B C 1
ATOM 2156 O O . GLY B 1 130 ? 14.555 -1.019 4.715 1 95.38 130 GLY B O 1
ATOM 2157 N N . ILE B 1 131 ? 13.156 -0.373 3.229 1 97.25 131 ILE B N 1
ATOM 2158 C CA . ILE B 1 131 ? 13.078 0.991 3.74 1 97.25 131 ILE B CA 1
ATOM 2159 C C . ILE B 1 131 ? 11.734 1.2 4.441 1 97.25 131 ILE B C 1
ATOM 2161 O O . ILE B 1 131 ? 10.68 0.969 3.855 1 97.25 131 ILE B O 1
ATOM 2165 N N . THR B 1 132 ? 11.766 1.616 5.664 1 97.12 132 THR B N 1
ATOM 2166 C CA . THR B 1 132 ? 10.578 1.893 6.461 1 97.12 132 THR B CA 1
ATOM 2167 C C . THR B 1 132 ? 10.406 3.393 6.672 1 97.12 132 THR B C 1
ATOM 2169 O O . THR B 1 132 ? 11.148 4.008 7.441 1 97.12 132 THR B O 1
ATOM 2172 N N . PRO B 1 133 ? 9.469 3.953 6.066 1 98.5 133 PRO B N 1
ATOM 2173 C CA . PRO B 1 133 ? 9.234 5.383 6.27 1 98.5 133 PRO B CA 1
ATOM 2174 C C . PRO B 1 133 ? 8.812 5.715 7.699 1 98.5 133 PRO B C 1
ATOM 2176 O O . PRO B 1 133 ? 8.062 4.953 8.32 1 98.5 133 PRO B O 1
ATOM 2179 N N . ALA B 1 134 ? 9.273 6.859 8.18 1 98 134 ALA B N 1
ATOM 2180 C CA . ALA B 1 134 ? 8.906 7.359 9.5 1 98 134 ALA B CA 1
ATOM 2181 C C . ALA B 1 134 ? 7.531 8.016 9.477 1 98 134 ALA B C 1
ATOM 2183 O O . ALA B 1 134 ? 6.836 8.047 10.5 1 98 134 ALA B O 1
ATOM 2184 N N . ALA B 1 135 ? 7.109 8.531 8.406 1 98.5 135 ALA B N 1
ATOM 2185 C CA . ALA B 1 135 ? 5.816 9.164 8.148 1 98.5 135 ALA B CA 1
ATOM 2186 C C . ALA B 1 135 ? 5.504 9.172 6.656 1 98.5 135 ALA B C 1
ATOM 2188 O O . ALA B 1 135 ? 6.406 9.062 5.824 1 98.5 135 ALA B O 1
ATOM 2189 N N . ALA B 1 136 ? 4.289 9.234 6.316 1 98.88 136 ALA B N 1
ATOM 2190 C CA . ALA B 1 136 ? 3.865 9.281 4.918 1 98.88 136 ALA B CA 1
ATOM 2191 C C . ALA B 1 136 ? 2.441 9.812 4.797 1 98.88 136 ALA B C 1
ATOM 2193 O O . ALA B 1 136 ? 1.653 9.719 5.742 1 98.88 136 ALA B O 1
ATOM 2194 N N . GLY B 1 137 ? 2.146 10.359 3.629 1 98.81 137 GLY B N 1
ATOM 2195 C CA . GLY B 1 137 ? 0.782 10.805 3.4 1 98.81 137 GLY B CA 1
ATOM 2196 C C . GLY B 1 137 ? 0.545 11.297 1.985 1 98.81 137 GLY B C 1
ATOM 2197 O O . GLY B 1 137 ? 1.494 11.477 1.219 1 98.81 137 GLY B O 1
ATOM 2198 N N . VAL B 1 138 ? -0.686 11.461 1.63 1 98.75 138 VAL B N 1
ATOM 2199 C CA . VAL B 1 138 ? -1.134 12.016 0.358 1 98.75 138 VAL B CA 1
ATOM 2200 C C . VAL B 1 138 ? -2.393 12.852 0.575 1 98.75 138 VAL B C 1
ATOM 2202 O O . VAL B 1 138 ? -3.264 12.484 1.364 1 98.75 138 VAL B O 1
ATOM 2205 N N . ALA B 1 139 ? -2.475 13.953 0.078 1 97.81 139 ALA B N 1
ATOM 2206 C CA . ALA B 1 139 ? -3.613 14.867 0.055 1 97.81 139 ALA B CA 1
ATOM 2207 C C . ALA B 1 139 ? -3.504 15.852 -1.108 1 97.81 139 ALA B C 1
ATOM 2209 O O . ALA B 1 139 ? -2.439 16.422 -1.346 1 97.81 139 ALA B O 1
ATOM 2210 N N . GLY B 1 140 ? -4.641 16.031 -1.771 1 96 140 GLY B N 1
ATOM 2211 C CA . GLY B 1 140 ? -4.578 16.875 -2.955 1 96 140 GLY B CA 1
ATOM 2212 C C . GLY B 1 140 ? -3.646 16.328 -4.023 1 96 140 GLY B C 1
ATOM 2213 O O . GLY B 1 140 ? -3.76 15.172 -4.43 1 96 140 GLY B O 1
ATOM 2214 N N . ASP B 1 141 ? -2.725 17.156 -4.434 1 96.88 141 ASP B N 1
ATOM 2215 C CA . ASP B 1 141 ? -1.831 16.75 -5.52 1 96.88 141 ASP B CA 1
ATOM 2216 C C . ASP B 1 141 ? -0.436 16.438 -4.988 1 96.88 141 ASP B C 1
ATOM 2218 O O . ASP B 1 141 ? 0.534 16.406 -5.75 1 96.88 141 ASP B O 1
ATOM 2222 N N . ALA B 1 142 ? -0.388 16.188 -3.689 1 98 142 ALA B N 1
ATOM 2223 C CA . ALA B 1 142 ? 0.939 15.984 -3.117 1 98 142 ALA B CA 1
ATOM 2224 C C . ALA B 1 142 ? 1.002 14.664 -2.346 1 98 142 ALA B C 1
ATOM 2226 O O . ALA B 1 142 ? 0.035 14.281 -1.684 1 98 142 ALA B O 1
ATOM 2227 N N . LEU B 1 143 ? 2.076 14.023 -2.422 1 98.5 143 LEU B N 1
ATOM 2228 C CA . LEU B 1 143 ? 2.461 12.82 -1.697 1 98.5 143 LEU B CA 1
ATOM 2229 C C . LEU B 1 143 ? 3.811 13.008 -1.012 1 98.5 143 LEU B C 1
ATOM 2231 O O . LEU B 1 143 ? 4.73 13.586 -1.591 1 98.5 143 LEU B O 1
ATOM 2235 N N . VAL B 1 144 ? 3.928 12.594 0.28 1 98.69 144 VAL B N 1
ATOM 2236 C CA . VAL B 1 144 ? 5.18 12.734 1.019 1 98.69 144 VAL B CA 1
ATOM 2237 C C . VAL B 1 144 ? 5.535 11.414 1.696 1 98.69 144 VAL B C 1
ATOM 2239 O O . VAL B 1 144 ? 4.656 10.727 2.232 1 98.69 144 VAL B O 1
ATOM 2242 N N . VAL B 1 145 ? 6.746 11.047 1.673 1 98.81 145 VAL B N 1
ATOM 2243 C CA . VAL B 1 145 ? 7.293 9.961 2.48 1 98.81 145 VAL B CA 1
ATOM 2244 C C . VAL B 1 145 ? 8.57 10.43 3.17 1 98.81 145 VAL B C 1
ATOM 2246 O O . VAL B 1 145 ? 9.414 11.094 2.559 1 98.81 145 VAL B O 1
ATOM 2249 N N . VAL B 1 146 ? 8.695 10.148 4.418 1 98.81 146 VAL B N 1
ATOM 2250 C CA . VAL B 1 146 ? 9.844 10.555 5.219 1 98.81 146 VAL B CA 1
ATOM 2251 C C . VAL B 1 146 ? 10.68 9.32 5.57 1 98.81 146 VAL B C 1
ATOM 2253 O O . VAL B 1 146 ? 10.18 8.375 6.172 1 98.81 146 VAL B O 1
ATOM 2256 N N . VAL B 1 147 ? 11.93 9.336 5.207 1 98.69 147 VAL B N 1
ATOM 2257 C CA . VAL B 1 147 ? 12.812 8.195 5.414 1 98.69 147 VAL B CA 1
ATOM 2258 C C . VAL B 1 147 ? 14.078 8.656 6.141 1 98.69 147 VAL B C 1
ATOM 2260 O O . VAL B 1 147 ? 14.305 9.852 6.312 1 98.69 147 VAL B O 1
ATOM 2263 N N . GLY B 1 148 ? 14.828 7.672 6.582 1 98.19 148 GLY B N 1
ATOM 2264 C CA . GLY B 1 148 ? 16.094 7.992 7.215 1 98.19 148 GLY B CA 1
ATOM 2265 C C . GLY B 1 148 ? 17.062 8.688 6.281 1 98.19 148 GLY B C 1
ATOM 2266 O O . GLY B 1 148 ? 17.016 8.492 5.062 1 98.19 148 GLY B O 1
ATOM 2267 N N . ARG B 1 149 ? 17.969 9.422 6.918 1 94.75 149 ARG B N 1
ATOM 2268 C CA . ARG B 1 149 ? 18.922 10.234 6.18 1 94.75 149 ARG B CA 1
ATOM 2269 C C . ARG B 1 149 ? 19.672 9.406 5.137 1 94.75 149 ARG B C 1
ATOM 2271 O O . ARG B 1 149 ? 19.797 9.82 3.984 1 94.75 149 ARG B O 1
ATOM 2278 N N . ARG B 1 150 ? 20.109 8.195 5.414 1 94.56 150 ARG B N 1
ATOM 2279 C CA . ARG B 1 150 ? 20.953 7.379 4.551 1 94.56 150 ARG B CA 1
ATOM 2280 C C . ARG B 1 150 ? 20.141 6.711 3.451 1 94.56 150 ARG B C 1
ATOM 2282 O O . ARG B 1 150 ? 20.688 6.184 2.486 1 94.56 150 ARG B O 1
ATOM 2289 N N . GLU B 1 151 ? 18.812 6.859 3.555 1 96.62 151 GLU B N 1
ATOM 2290 C CA . GLU B 1 151 ? 17.938 6.16 2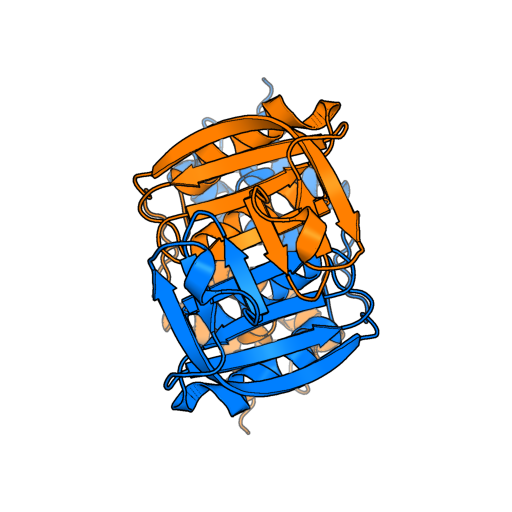.607 1 96.62 151 GLU B CA 1
ATOM 2291 C C . GLU B 1 151 ? 17.422 7.109 1.529 1 96.62 151 GLU B C 1
ATOM 2293 O O . GLU B 1 151 ? 16.75 6.684 0.596 1 96.62 151 GLU B O 1
ATOM 2298 N N . GLY B 1 152 ? 17.75 8.391 1.677 1 95.75 152 GLY B N 1
ATOM 2299 C CA . GLY B 1 152 ? 17.141 9.43 0.864 1 95.75 152 GLY B CA 1
ATOM 2300 C C . GLY B 1 152 ? 17.281 9.18 -0.626 1 95.75 152 GLY B C 1
ATOM 2301 O O . GLY B 1 152 ? 16.281 9.125 -1.348 1 95.75 152 GLY B O 1
ATOM 2302 N N . ALA B 1 153 ? 18.453 8.898 -1.119 1 94.25 153 ALA B N 1
ATOM 2303 C CA . ALA B 1 153 ? 18.719 8.734 -2.549 1 94.25 153 ALA B CA 1
ATOM 2304 C C . ALA B 1 153 ? 18 7.5 -3.096 1 94.25 153 ALA B C 1
ATOM 2306 O O . ALA B 1 153 ? 17.391 7.547 -4.168 1 94.25 153 ALA B O 1
ATOM 2307 N N . THR B 1 154 ? 18.109 6.445 -2.381 1 96.25 154 THR B N 1
ATOM 2308 C CA . THR B 1 154 ? 17.422 5.227 -2.793 1 96.25 154 THR B CA 1
ATOM 2309 C C . THR B 1 154 ? 15.906 5.434 -2.816 1 96.25 154 THR B C 1
ATOM 2311 O O . THR B 1 154 ? 15.227 4.98 -3.74 1 96.25 154 THR B O 1
ATOM 2314 N N . ALA B 1 155 ? 15.422 6.113 -1.81 1 97.81 155 ALA B N 1
ATOM 2315 C CA . ALA B 1 155 ? 13.992 6.352 -1.699 1 97.81 155 ALA B CA 1
ATOM 2316 C C . ALA B 1 155 ? 13.477 7.191 -2.865 1 97.81 155 ALA B C 1
ATOM 2318 O O . ALA B 1 155 ? 12.391 6.945 -3.393 1 97.81 155 ALA B O 1
ATOM 2319 N N . VAL B 1 156 ? 14.219 8.141 -3.32 1 97.81 156 VAL B N 1
ATOM 2320 C CA . VAL B 1 156 ? 13.82 8.969 -4.457 1 97.81 156 VAL B CA 1
ATOM 2321 C C . VAL B 1 156 ? 13.641 8.086 -5.695 1 97.81 156 VAL B C 1
ATOM 2323 O O . VAL B 1 156 ? 12.648 8.211 -6.406 1 97.81 156 VAL B O 1
ATOM 2326 N N . ARG B 1 157 ? 14.562 7.23 -5.926 1 97.19 157 ARG B N 1
ATOM 2327 C CA . ARG B 1 157 ? 14.5 6.348 -7.086 1 97.19 157 ARG B CA 1
ATOM 2328 C C . ARG B 1 157 ? 13.289 5.422 -7 1 97.19 157 ARG B C 1
ATOM 2330 O O . ARG B 1 157 ? 12.602 5.195 -8 1 97.19 157 ARG B O 1
ATOM 2337 N N . VAL B 1 158 ? 13.062 4.941 -5.816 1 97.81 158 VAL B N 1
ATOM 2338 C CA . VAL B 1 158 ? 11.922 4.051 -5.609 1 97.81 158 VAL B CA 1
ATOM 2339 C C . VAL B 1 158 ? 10.625 4.805 -5.883 1 97.81 158 VAL B C 1
ATOM 2341 O O . VAL B 1 158 ? 9.734 4.297 -6.574 1 97.81 158 VAL B O 1
ATOM 2344 N N . VAL B 1 159 ? 10.516 6.035 -5.355 1 98.38 159 VAL B N 1
ATOM 2345 C CA . VAL B 1 159 ? 9.312 6.844 -5.531 1 98.38 159 VAL B CA 1
ATOM 2346 C C . VAL B 1 159 ? 9.125 7.18 -7.012 1 98.38 159 VAL B C 1
ATOM 2348 O O . VAL B 1 159 ? 8.031 7.043 -7.555 1 98.38 159 VAL B O 1
ATOM 2351 N N . GLU B 1 160 ? 10.164 7.555 -7.645 1 98.12 160 GLU B N 1
ATOM 2352 C CA . GLU B 1 160 ? 10.102 7.859 -9.07 1 98.12 160 GLU B CA 1
ATOM 2353 C C . GLU B 1 160 ? 9.648 6.641 -9.875 1 98.12 160 GLU B C 1
ATOM 2355 O O . GLU B 1 160 ? 8.789 6.758 -10.75 1 98.12 160 GLU B O 1
ATOM 2360 N N . ASN B 1 161 ? 10.219 5.566 -9.617 1 96.44 161 ASN B N 1
ATOM 2361 C CA . ASN B 1 161 ? 9.859 4.344 -10.328 1 96.44 161 ASN B CA 1
ATOM 2362 C C . ASN B 1 161 ? 8.406 3.951 -10.062 1 96.44 161 ASN B C 1
ATOM 2364 O O . ASN B 1 161 ? 7.715 3.479 -10.969 1 96.44 161 ASN B O 1
ATOM 2368 N N . ALA B 1 162 ? 7.965 4.105 -8.789 1 97.38 162 ALA B N 1
ATOM 2369 C CA . ALA B 1 162 ? 6.578 3.807 -8.438 1 97.38 162 ALA B CA 1
ATOM 2370 C C . ALA B 1 162 ? 5.609 4.66 -9.258 1 97.38 162 ALA B C 1
ATOM 2372 O O . ALA B 1 162 ? 4.555 4.18 -9.68 1 97.38 162 ALA B O 1
ATOM 2373 N N . LEU B 1 163 ? 5.965 5.895 -9.461 1 97.81 163 LEU B N 1
ATOM 2374 C CA . LEU B 1 163 ? 5.094 6.82 -10.18 1 97.81 163 LEU B CA 1
ATOM 2375 C C . LEU B 1 163 ? 5.148 6.562 -11.68 1 97.81 163 LEU B C 1
ATOM 2377 O O . LEU B 1 163 ? 4.188 6.855 -12.398 1 97.81 163 LEU B O 1
ATOM 2381 N N . THR B 1 164 ? 6.195 5.957 -12.133 1 94.62 164 THR B N 1
ATOM 2382 C CA . THR B 1 164 ? 6.324 5.633 -13.547 1 94.62 164 THR B CA 1
ATOM 2383 C C . THR B 1 164 ? 5.465 4.426 -13.906 1 94.62 164 THR B C 1
ATOM 2385 O O . THR B 1 164 ? 4.992 4.309 -15.039 1 94.62 164 THR B O 1
ATOM 2388 N N . ALA B 1 165 ? 5.211 3.539 -12.969 1 91.56 165 ALA B N 1
ATOM 2389 C CA . ALA B 1 165 ? 4.434 2.322 -13.188 1 91.56 165 ALA B CA 1
ATOM 2390 C C . ALA B 1 165 ? 3.531 2.025 -11.992 1 91.56 165 ALA B C 1
ATOM 2392 O O . ALA B 1 165 ? 3.811 1.114 -11.211 1 91.56 165 ALA B O 1
ATOM 2393 N N . SER B 1 166 ? 2.475 2.709 -11.922 1 90.44 166 SER B N 1
ATOM 2394 C CA . SER B 1 166 ? 1.5 2.508 -10.852 1 90.44 166 SER B CA 1
ATOM 2395 C C . SER B 1 166 ? 0.364 1.598 -11.305 1 90.44 166 SER B C 1
ATOM 2397 O O . SER B 1 166 ? -0.16 1.754 -12.406 1 90.44 166 SER B O 1
ATOM 2399 N N . PRO B 1 167 ? 0.076 0.649 -10.43 1 89.81 167 PRO B N 1
ATOM 2400 C CA . PRO B 1 167 ? -1.041 -0.221 -10.805 1 89.81 167 PRO B CA 1
ATOM 2401 C C . PRO B 1 167 ? -2.314 0.559 -11.125 1 89.81 167 PRO B C 1
ATOM 2403 O O . PRO B 1 167 ? -2.631 1.537 -10.438 1 89.81 167 PRO B O 1
ATOM 2406 N N . GLU B 1 168 ? -2.955 0.17 -12.117 1 89.75 168 GLU B N 1
ATOM 2407 C CA . GLU B 1 168 ? -4.234 0.785 -12.453 1 89.75 168 GLU B CA 1
ATOM 2408 C C . GLU B 1 168 ? -5.352 0.254 -11.562 1 89.75 168 GLU B C 1
ATOM 2410 O O . GLU B 1 168 ? -5.395 -0.938 -11.25 1 89.75 168 GLU B O 1
ATOM 2415 N N . THR B 1 169 ? -6.07 1.195 -10.984 1 75.56 169 THR B N 1
ATOM 2416 C CA . THR B 1 169 ? -7.207 0.822 -10.141 1 75.56 169 THR B CA 1
ATOM 2417 C C . THR B 1 169 ? -8.422 0.477 -11 1 75.56 169 THR B C 1
ATOM 2419 O O . THR B 1 169 ? -8.766 1.215 -11.922 1 75.56 169 THR B O 1
ATOM 2422 N N . GLN B 1 170 ? -8.781 -0.678 -11.438 1 60.94 170 GLN B N 1
ATOM 2423 C CA . GLN B 1 170 ? -9.969 -0.932 -12.25 1 60.94 170 GLN B CA 1
ATOM 2424 C C . GLN B 1 170 ? -11.195 -1.16 -11.375 1 60.94 170 GLN B C 1
ATOM 2426 O O . GLN B 1 170 ? -11.078 -1.598 -10.227 1 60.94 170 GLN B O 1
#

Organism: NCBI:txid261290

Solvent-accessible surface area (backbone atoms only — not comparable to full-atom values): 17177 Å² total; per-residue (Å²): 130,51,69,54,58,49,51,50,52,55,33,36,73,32,45,35,56,42,51,30,35,27,57,59,22,52,26,43,64,47,38,24,54,45,39,34,73,72,66,64,51,80,79,56,53,68,58,45,18,51,38,48,53,54,49,34,72,73,44,70,70,63,50,61,39,66,34,68,55,50,76,47,75,43,73,31,18,24,81,43,77,48,68,70,83,76,37,83,74,30,54,32,36,31,81,51,19,28,32,27,81,58,48,65,23,20,34,39,39,34,42,41,63,46,46,49,69,49,49,22,48,30,44,40,37,34,44,62,74,70,46,73,46,67,29,37,36,31,28,67,43,32,33,40,39,27,30,50,52,91,42,40,71,60,48,49,54,48,44,52,52,31,33,54,52,25,73,59,86,124,130,53,70,54,56,50,51,51,52,55,33,36,74,32,44,34,55,43,50,30,35,27,59,59,21,53,28,42,62,46,39,25,53,46,40,33,71,73,68,63,51,80,80,56,54,67,57,45,18,50,37,48,54,55,47,35,72,72,43,69,70,63,49,61,40,67,34,69,56,51,76,48,76,45,73,32,18,23,82,43,77,50,70,69,83,76,38,82,74,29,54,31,36,32,82,51,20,29,35,29,82,57,49,66,23,19,32,40,37,35,42,42,62,46,46,48,68,51,49,22,48,32,42,39,36,34,45,60,73,69,46,74,45,69,29,36,35,31,28,69,42,32,34,40,40,27,30,50,51,91,42,40,70,61,48,48,52,48,43,52,51,31,34,53,52,25,72,59,87,124

Secondary structure (DSSP, 8-state):
--HHHHHHHHHHT-HHHHHHHHHT-B-HHHHHHHHHHHH---S-HHHHHHHHHHHHHHSPPP-EE---EEEEEEEEEEEEES-GGGGTT-SEEETTEEEEEEEEEEEEEEEES--HHHHHHHHHHHHHTT---SEEEEETTEEEEEE-GGGHHHHHHHHHHHHHSEEP--/--HHHHHHHHHHT-HHHHHHHHHT-B-HHHHHHHHHHHH---S-HHHHHHHHHHHHHHSPPP-EE---EEEEEEEEEEEEES-GGGGTT-SEEETTEEEEEEEEEEEEEEEES--HHHHHHHHHHHHHTT---SEEEEETTEEEEEE-GGGHHHHHHHHHHHHHSEEP--

Sequence (340 aa):
MSLAAETREAVKARPFLFDALRAGVVNHSAAAAWLVDDADLGGDLDAIATALRRFREDLPTYATAERPASVSMRSGVGVVEGPAEHGADALLRLSGTAVVPEGDDTAIVATGDVDAAALAETLDRLRTVGITPAAAGVAGDALVVVVGRREGATAVRVVENALTASPETQMSLAAETREAVKARPFLFDALRAGVVNHSAAAAWLVDDADLGGDLDAIATALRRFREDLPTYATAERPASVSMRSGVGVVEGPAEHGADALLRLSGTAVVPEGDDTAIVATGDVDAAALAETLDRLRTVGITPAAAGVAGDALVVVVGRREGATAVRVVENALTASPETQ

pLDDT: mean 94.07, std 8.2, range [53.94, 98.88]